Protein AF-A0A1J5IVF8-F1 (afdb_monomer_lite)

Radius of gyration: 17.67 Å; chains: 1; bounding box: 45×41×45 Å

Organism: NCBI:txid1817892

Foldseek 3Di:
DDLVVLVVLCQLLLCVQQVDGLPDDADLVDLLVNLLSSVVSNVVLLVVLCVVLVQPLDDDPPDDPVRVVVSNLVSLLVLQVVALVPDALSQGSNVCSVRVHHAQLSSQLSSQSSCVSSVWDKWKWDLDQPAGIWIWTADPVRWIWIHRSNLSDIFTWDFPDDQQNWTWIATDDPPLLPLFRIITIDHSSLSVLSNLSSLLVNLVVVPPVVVCVVSVSDNPNPSNVSSCVRNVVVVVSVVVDPVSVVRVVRSVVSPVVDPSHRD

Sequence (263 aa):
MDDRDVLFHLIAIWPHICGQELGVPVDMHDPQMLAAGFWKTLIPQIDAYIERYSVPIERSEGISDECYFQSLVSALYELDQRNIQGLKWSAWPAVALDTGVTNCSLGAQVAGQVLRRAGYEVEYGMPGPLTHAVIFVRDADGTVFYLDPANGVTAKATAGGHIGTVTCYQIETEDERIPFRLVPACSLEQSVATTVWNMASLRASGEDAALVERLQIDGQAPYGDWARKYILPAWAELEADPRMQREY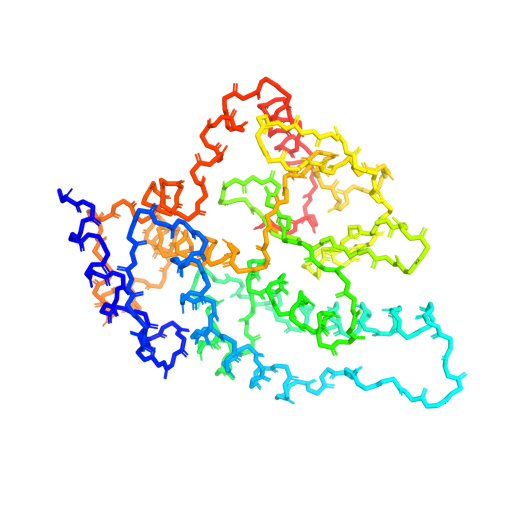EESGRRIGASPTIVV

pLDDT: mean 86.97, std 8.05, range [50.59, 96.56]

Structure (mmCIF, N/CA/C/O backbone):
data_AF-A0A1J5IVF8-F1
#
_entry.id   AF-A0A1J5IVF8-F1
#
loop_
_atom_site.group_PDB
_atom_site.id
_atom_site.type_symbol
_atom_site.label_atom_id
_atom_site.label_alt_id
_atom_site.label_comp_id
_atom_site.label_asym_id
_atom_site.label_entity_id
_atom_site.label_seq_id
_atom_site.pdbx_PDB_ins_code
_atom_site.Cartn_x
_atom_site.Cartn_y
_atom_site.Cartn_z
_atom_site.occupancy
_atom_site.B_iso_or_equiv
_atom_site.auth_seq_id
_atom_site.auth_comp_id
_atom_site.auth_asym_id
_atom_site.auth_atom_id
_atom_site.pdbx_PDB_model_num
ATOM 1 N N . MET A 1 1 ? 14.982 4.618 -22.761 1.00 78.56 1 MET A N 1
ATOM 2 C CA . MET A 1 1 ? 13.702 3.895 -22.798 1.00 78.56 1 MET A CA 1
ATOM 3 C C . MET A 1 1 ? 12.608 4.935 -22.702 1.00 78.56 1 MET A C 1
ATOM 5 O O . MET A 1 1 ? 12.778 5.855 -21.903 1.00 78.56 1 MET A O 1
ATOM 9 N N . ASP A 1 2 ? 11.592 4.876 -23.559 1.00 89.75 2 ASP A N 1
ATOM 10 C CA . ASP A 1 2 ? 10.459 5.798 -23.445 1.00 89.75 2 ASP A CA 1
ATOM 11 C C . ASP A 1 2 ? 9.442 5.303 -22.394 1.00 89.75 2 ASP A C 1
ATOM 13 O O . ASP A 1 2 ? 9.508 4.165 -21.930 1.00 89.75 2 ASP A O 1
ATOM 17 N N . ASP A 1 3 ? 8.519 6.163 -21.960 1.00 90.69 3 ASP A N 1
ATOM 18 C CA . ASP A 1 3 ? 7.556 5.802 -20.910 1.00 90.69 3 ASP A CA 1
ATOM 19 C C . ASP A 1 3 ? 6.567 4.698 -21.338 1.00 90.69 3 ASP A C 1
ATOM 21 O O . ASP A 1 3 ? 6.000 4.007 -20.485 1.00 90.69 3 ASP A O 1
ATOM 25 N N . ARG A 1 4 ? 6.341 4.527 -22.648 1.00 88.75 4 ARG A N 1
ATOM 26 C CA . ARG A 1 4 ? 5.474 3.475 -23.194 1.00 88.75 4 ARG A CA 1
ATOM 27 C C . ARG A 1 4 ? 6.189 2.136 -23.182 1.00 88.75 4 ARG A C 1
ATOM 29 O O . ARG A 1 4 ? 5.554 1.147 -22.840 1.00 88.75 4 ARG A O 1
ATOM 36 N N . ASP A 1 5 ? 7.483 2.106 -23.483 1.00 90.06 5 ASP A N 1
ATOM 37 C CA . ASP A 1 5 ? 8.321 0.914 -23.348 1.00 90.06 5 ASP A CA 1
ATOM 38 C C . ASP A 1 5 ? 8.240 0.376 -21.912 1.00 90.06 5 ASP A C 1
ATOM 40 O O . ASP A 1 5 ? 7.965 -0.806 -21.712 1.00 90.06 5 ASP A O 1
ATOM 44 N N . VAL A 1 6 ? 8.376 1.248 -20.901 1.00 91.31 6 VAL A N 1
ATOM 45 C CA . VAL A 1 6 ? 8.238 0.853 -19.485 1.00 91.31 6 VAL A CA 1
ATOM 46 C C . VAL A 1 6 ? 6.865 0.242 -19.213 1.00 91.31 6 VAL A C 1
ATOM 48 O O . VAL A 1 6 ? 6.782 -0.809 -18.576 1.00 91.31 6 VAL A O 1
ATOM 51 N N . LEU A 1 7 ? 5.791 0.855 -19.723 1.00 90.56 7 LEU A N 1
ATOM 52 C CA . LEU A 1 7 ? 4.443 0.304 -19.592 1.00 90.56 7 LEU A CA 1
ATOM 53 C C . LEU A 1 7 ? 4.306 -1.054 -20.301 1.00 90.56 7 LEU A C 1
ATOM 55 O O . LEU A 1 7 ? 3.692 -1.959 -19.743 1.00 90.56 7 LEU A O 1
ATOM 59 N N . PHE A 1 8 ? 4.885 -1.238 -21.488 1.00 90.00 8 PHE A N 1
ATOM 60 C CA . PHE A 1 8 ? 4.868 -2.529 -22.182 1.00 90.00 8 PHE A CA 1
ATOM 61 C C . PHE A 1 8 ? 5.575 -3.618 -21.373 1.00 90.00 8 PHE A C 1
ATOM 63 O O . PHE A 1 8 ? 5.032 -4.715 -21.230 1.00 90.00 8 PHE A O 1
ATOM 70 N N . HIS A 1 9 ? 6.735 -3.309 -20.787 1.00 90.69 9 HIS A N 1
ATOM 71 C CA . HIS A 1 9 ? 7.421 -4.228 -19.880 1.00 90.69 9 HIS A CA 1
ATOM 72 C C . HIS A 1 9 ? 6.572 -4.539 -18.642 1.00 90.69 9 HIS A C 1
ATOM 74 O O . HIS A 1 9 ? 6.441 -5.704 -18.272 1.00 90.69 9 HIS A O 1
ATOM 80 N N . LEU A 1 10 ? 5.951 -3.526 -18.029 1.00 90.25 10 LEU A N 1
ATOM 81 C CA . LEU A 1 10 ? 5.047 -3.723 -16.893 1.00 90.25 10 LEU A CA 1
ATOM 82 C C . LEU A 1 10 ? 3.887 -4.650 -17.252 1.00 90.25 10 LEU A C 1
ATOM 84 O O . LEU A 1 10 ? 3.647 -5.611 -16.530 1.00 90.25 10 LEU A O 1
ATOM 88 N N . ILE A 1 11 ? 3.208 -4.405 -18.375 1.00 90.56 11 ILE A N 1
ATOM 89 C CA . ILE A 1 11 ? 2.082 -5.222 -18.846 1.00 90.56 11 ILE A CA 1
ATOM 90 C C . ILE A 1 11 ? 2.513 -6.672 -19.087 1.00 90.56 11 ILE A C 1
ATOM 92 O O . ILE A 1 11 ? 1.765 -7.582 -18.741 1.00 90.56 11 ILE A O 1
ATOM 96 N N . ALA A 1 12 ? 3.708 -6.902 -19.636 1.00 90.06 12 ALA A N 1
ATOM 97 C CA . ALA A 1 12 ? 4.219 -8.250 -19.877 1.00 90.06 12 ALA A CA 1
ATOM 98 C C . ALA A 1 12 ? 4.492 -9.027 -18.575 1.00 90.06 12 ALA A C 1
ATOM 100 O O . ALA A 1 12 ? 4.263 -10.233 -18.516 1.00 90.06 12 ALA A O 1
ATOM 101 N N . ILE A 1 13 ? 4.956 -8.343 -17.525 1.00 89.38 13 ILE A N 1
ATOM 102 C CA . ILE A 1 13 ? 5.297 -8.959 -16.233 1.00 89.38 13 ILE A CA 1
ATOM 103 C C . ILE A 1 13 ? 4.061 -9.096 -15.334 1.00 89.38 13 ILE A C 1
ATOM 105 O O . ILE A 1 13 ? 3.981 -10.007 -14.509 1.00 89.38 13 ILE A O 1
ATOM 109 N N . TRP A 1 14 ? 3.073 -8.216 -15.500 1.00 90.81 14 TRP A N 1
ATOM 110 C CA . TRP A 1 14 ? 1.910 -8.094 -14.622 1.00 90.81 14 TRP A CA 1
ATOM 111 C C . TRP A 1 14 ? 1.146 -9.403 -14.342 1.00 90.81 14 TRP A C 1
ATOM 113 O O . TRP A 1 14 ? 0.813 -9.643 -13.175 1.00 90.81 14 TRP A O 1
ATOM 123 N N . PRO A 1 15 ? 0.923 -10.308 -15.318 1.00 89.88 15 PRO A N 1
ATOM 124 C CA . PRO A 1 15 ? 0.276 -11.594 -15.058 1.00 89.88 15 PRO A CA 1
ATOM 125 C C . PRO A 1 15 ? 1.029 -12.473 -14.062 1.00 89.88 15 PRO A C 1
ATOM 127 O O . PRO A 1 15 ? 0.414 -13.266 -13.359 1.00 89.88 15 PRO A O 1
ATOM 130 N N . HIS A 1 16 ? 2.348 -12.325 -13.947 1.00 86.75 16 HIS A N 1
ATOM 131 C CA . HIS A 1 16 ? 3.142 -13.057 -12.961 1.00 86.75 16 HIS A CA 1
ATOM 132 C C . HIS A 1 16 ? 3.037 -12.466 -11.549 1.00 86.75 16 HIS A C 1
ATOM 134 O O . HIS A 1 16 ? 3.295 -13.164 -10.572 1.00 86.75 16 HIS A O 1
ATOM 140 N N . ILE A 1 17 ? 2.647 -11.195 -11.438 1.00 86.81 17 ILE A N 1
ATOM 141 C CA . ILE A 1 17 ? 2.457 -10.475 -10.170 1.00 86.81 17 ILE A CA 1
ATOM 142 C C . ILE A 1 17 ? 1.058 -10.752 -9.609 1.00 86.81 17 ILE A C 1
ATOM 144 O O . ILE A 1 17 ? 0.900 -11.026 -8.418 1.00 86.81 17 ILE A O 1
ATOM 148 N N . CYS A 1 18 ? 0.042 -10.683 -10.474 1.00 86.25 18 CYS A N 1
ATOM 149 C CA . CYS A 1 18 ? -1.370 -10.725 -10.089 1.00 86.25 18 CYS A CA 1
ATOM 150 C C . CYS A 1 18 ? -2.145 -11.939 -10.635 1.00 86.25 18 CYS A C 1
ATOM 152 O O . CYS A 1 18 ? -3.359 -12.024 -10.472 1.00 86.25 18 CYS A O 1
ATOM 154 N N . GLY A 1 19 ? -1.481 -12.881 -11.303 1.00 85.06 19 GLY A N 1
ATOM 155 C CA . GLY A 1 19 ? -2.100 -14.102 -11.827 1.00 85.06 19 GLY A CA 1
ATOM 156 C C . GLY A 1 19 ? -3.036 -13.908 -13.027 1.00 85.06 19 GLY A C 1
ATOM 157 O O . GLY A 1 19 ? -3.687 -14.872 -13.425 1.00 85.06 19 GLY A O 1
ATOM 158 N N . GLN A 1 20 ? -3.143 -12.702 -13.599 1.00 87.06 20 GLN A N 1
ATOM 159 C CA . GLN A 1 20 ? -4.008 -12.424 -14.752 1.00 87.06 20 GLN A CA 1
ATOM 160 C C . GLN A 1 20 ? -3.534 -11.236 -15.601 1.00 87.06 20 GLN A C 1
ATOM 162 O O . GLN A 1 20 ? -2.787 -10.374 -15.149 1.00 87.06 20 GLN A O 1
ATOM 167 N N . GLU A 1 21 ? -3.982 -11.182 -16.853 1.00 87.75 21 GLU A N 1
ATOM 168 C CA . GLU A 1 21 ? -3.661 -10.079 -17.762 1.00 87.75 21 GLU A CA 1
ATOM 169 C C . GLU A 1 21 ? -4.389 -8.781 -17.400 1.00 87.75 21 GLU A C 1
ATOM 171 O O . GLU A 1 21 ? -5.491 -8.782 -16.841 1.00 87.75 21 GLU A O 1
ATOM 176 N N . LEU A 1 22 ? -3.782 -7.651 -17.775 1.00 84.44 22 LEU A N 1
ATOM 177 C CA . LEU A 1 22 ? -4.393 -6.333 -17.653 1.00 84.44 22 LEU A CA 1
ATOM 178 C C . LEU A 1 22 ? -5.520 -6.182 -18.688 1.00 84.44 22 LEU A C 1
ATOM 180 O O . LEU A 1 22 ? -5.319 -5.705 -19.799 1.00 84.44 22 LEU A O 1
ATOM 184 N N . GLY A 1 23 ? -6.720 -6.639 -18.328 1.00 67.19 23 GLY A N 1
ATOM 185 C CA . GLY A 1 23 ? -7.881 -6.725 -19.223 1.00 67.19 23 GLY A CA 1
ATOM 186 C C . GLY A 1 23 ? -8.633 -5.412 -19.474 1.00 67.19 23 GLY A C 1
ATOM 187 O O . GLY A 1 23 ? -9.792 -5.453 -19.887 1.00 67.19 23 GLY A O 1
ATOM 188 N N . VAL A 1 24 ? -8.036 -4.253 -19.181 1.00 65.38 24 VAL A N 1
ATOM 189 C CA . VAL A 1 24 ? -8.653 -2.935 -19.401 1.00 65.38 24 VAL A CA 1
ATOM 190 C C . VAL A 1 24 ? -7.727 -2.016 -20.199 1.00 65.38 24 VAL A C 1
ATOM 192 O O . VAL A 1 24 ? -6.508 -2.117 -20.056 1.00 65.38 24 VAL A O 1
ATOM 195 N N . PRO A 1 25 ? -8.277 -1.108 -21.029 1.00 66.81 25 PRO A N 1
ATOM 196 C CA . PRO A 1 25 ? -7.480 -0.088 -21.694 1.00 66.81 25 PRO A CA 1
ATOM 197 C C . PRO A 1 25 ? -6.719 0.743 -20.664 1.00 66.81 25 PRO A C 1
ATOM 199 O O . PRO A 1 25 ? -7.297 1.225 -19.692 1.00 66.81 25 PRO A O 1
ATOM 202 N N . VAL A 1 26 ? -5.424 0.905 -20.899 1.00 73.50 26 VAL A N 1
ATOM 203 C CA . VAL A 1 26 ? -4.540 1.689 -20.047 1.00 73.50 26 VAL A CA 1
ATOM 204 C C . VAL A 1 26 ? -4.370 3.067 -20.669 1.00 73.50 26 VAL A C 1
ATOM 206 O O . VAL A 1 26 ? -3.825 3.172 -21.767 1.00 73.50 26 VAL A O 1
ATOM 209 N N . ASP A 1 27 ? -4.820 4.116 -19.982 1.00 81.12 27 ASP A N 1
ATOM 210 C CA . ASP A 1 27 ? -4.533 5.496 -20.378 1.00 81.12 27 ASP A CA 1
ATOM 211 C C . ASP A 1 27 ? -3.499 6.097 -19.431 1.00 81.12 27 ASP A C 1
ATOM 213 O O . ASP A 1 27 ? -3.758 6.323 -18.253 1.00 81.12 27 ASP A O 1
ATOM 217 N N . MET A 1 28 ? -2.310 6.368 -19.960 1.00 84.75 28 MET A N 1
ATOM 218 C CA . MET A 1 28 ? -1.231 7.005 -19.206 1.00 84.75 28 MET A CA 1
ATOM 219 C C . MET A 1 28 ? -1.498 8.492 -18.925 1.00 84.75 28 MET A C 1
ATOM 221 O O . MET A 1 28 ? -0.711 9.129 -18.231 1.00 84.75 28 MET A O 1
ATOM 225 N N . HIS A 1 29 ? -2.561 9.074 -19.478 1.00 88.19 29 HIS A N 1
ATOM 226 C CA . HIS A 1 29 ? -2.950 10.460 -19.230 1.00 88.19 29 HIS A CA 1
ATOM 227 C C . HIS A 1 29 ? -4.000 10.603 -18.118 1.00 88.19 29 HIS A C 1
ATOM 229 O O . HIS A 1 29 ? -4.239 11.726 -17.675 1.00 88.19 29 HIS A O 1
ATOM 235 N N . ASP A 1 30 ? -4.573 9.493 -17.640 1.00 90.88 30 ASP A N 1
ATOM 236 C CA . ASP A 1 30 ? -5.532 9.448 -16.532 1.00 90.88 30 ASP A CA 1
ATOM 237 C C . ASP A 1 30 ? -4.983 8.559 -15.395 1.00 90.88 30 ASP A C 1
ATOM 239 O O . ASP A 1 30 ? -5.152 7.334 -15.415 1.00 90.88 30 ASP A O 1
ATOM 243 N N . PRO A 1 31 ? -4.309 9.156 -14.393 1.00 90.12 31 PRO A N 1
ATOM 244 C CA . PRO A 1 31 ? -3.731 8.433 -13.261 1.00 90.12 31 PRO A CA 1
ATOM 245 C C . PRO A 1 31 ? -4.740 7.582 -12.491 1.00 90.12 31 PRO A C 1
ATOM 247 O O . PRO A 1 31 ? -4.400 6.496 -12.017 1.00 90.12 31 PRO A O 1
ATOM 250 N N . GLN A 1 32 ? -5.981 8.057 -12.356 1.00 90.81 32 GLN A N 1
ATOM 251 C CA . GLN A 1 32 ? -7.032 7.351 -11.633 1.00 90.81 32 GLN A CA 1
ATOM 252 C C . GLN A 1 32 ? -7.481 6.113 -12.405 1.00 90.81 32 GLN A C 1
ATOM 254 O O . GLN A 1 32 ? -7.562 5.029 -11.823 1.00 90.81 32 GLN A O 1
ATOM 259 N N . MET A 1 33 ? -7.733 6.242 -13.710 1.00 90.88 33 MET A N 1
ATOM 260 C CA . MET A 1 33 ? -8.110 5.100 -14.546 1.00 90.88 33 MET A CA 1
ATOM 261 C C . MET A 1 33 ? -6.968 4.084 -14.655 1.00 90.88 33 MET A C 1
ATOM 263 O O . MET A 1 33 ? -7.210 2.877 -14.575 1.00 90.88 33 MET A O 1
ATOM 267 N N . LEU A 1 34 ? -5.726 4.562 -14.769 1.00 91.88 34 LEU A N 1
ATOM 268 C CA . LEU A 1 34 ? -4.522 3.738 -14.754 1.00 91.88 34 LEU A CA 1
ATOM 269 C C . LEU A 1 34 ? -4.423 2.906 -13.467 1.00 91.88 34 LEU A C 1
ATOM 271 O O . LEU A 1 34 ? -4.327 1.678 -13.525 1.00 91.88 34 LEU A O 1
ATOM 275 N N . ALA A 1 35 ? -4.486 3.571 -12.311 1.00 93.69 35 ALA A N 1
ATOM 276 C CA . ALA A 1 35 ? -4.422 2.936 -10.998 1.00 93.69 35 ALA A CA 1
ATOM 277 C C . ALA A 1 35 ? -5.560 1.924 -10.800 1.00 93.69 35 ALA A C 1
ATOM 279 O O . ALA A 1 35 ? -5.317 0.778 -10.422 1.00 93.69 35 ALA A O 1
ATOM 280 N N . ALA A 1 36 ? -6.794 2.317 -11.131 1.00 92.69 36 ALA A N 1
ATOM 281 C CA . ALA A 1 36 ? -7.968 1.459 -11.027 1.00 92.69 36 ALA A CA 1
ATOM 282 C C . ALA A 1 36 ? -7.855 0.208 -11.911 1.00 92.69 36 ALA A C 1
ATOM 284 O O . ALA A 1 36 ? -8.276 -0.875 -11.498 1.00 92.69 36 ALA A O 1
ATOM 285 N N . GLY A 1 37 ? -7.267 0.329 -13.104 1.00 91.88 37 GLY A N 1
ATOM 286 C CA . GLY A 1 37 ? -7.055 -0.800 -14.003 1.00 91.88 37 GLY A CA 1
ATOM 287 C C . GLY A 1 37 ? -6.109 -1.848 -13.425 1.00 91.88 37 GLY A C 1
ATOM 288 O O . GLY A 1 37 ? -6.462 -3.028 -13.363 1.00 91.88 37 GLY A O 1
ATOM 289 N N . PHE A 1 38 ? -4.949 -1.414 -12.928 1.00 93.19 38 PHE A N 1
ATOM 290 C CA . PHE A 1 38 ? -4.004 -2.296 -12.242 1.00 93.19 38 PHE A CA 1
ATOM 291 C C . PHE A 1 38 ? -4.605 -2.887 -10.961 1.00 93.19 38 PHE A C 1
ATOM 293 O O . PHE A 1 38 ? -4.538 -4.099 -10.741 1.00 93.19 38 PHE A O 1
ATOM 300 N N . TRP A 1 39 ? -5.265 -2.067 -10.143 1.00 94.06 39 TRP A N 1
ATOM 301 C CA . TRP A 1 39 ? -5.875 -2.509 -8.891 1.00 94.06 39 TRP A CA 1
ATOM 302 C C . TRP A 1 39 ? -6.944 -3.578 -9.110 1.00 94.06 39 TRP A C 1
ATOM 304 O O . TRP A 1 39 ? -6.912 -4.625 -8.463 1.00 94.06 39 TRP A O 1
ATOM 314 N N . LYS A 1 40 ? -7.829 -3.381 -10.095 1.00 93.00 40 LYS A N 1
ATOM 315 C CA . LYS A 1 40 ? -8.860 -4.357 -10.476 1.00 93.00 40 LYS A CA 1
ATOM 316 C C . LYS A 1 40 ? -8.273 -5.740 -10.755 1.00 93.00 40 LYS A C 1
ATOM 318 O O . LYS A 1 40 ? -8.915 -6.744 -10.458 1.00 93.00 40 LYS A O 1
ATOM 323 N N . THR A 1 41 ? -7.064 -5.796 -11.310 1.00 92.12 41 THR A N 1
ATOM 324 C CA . THR A 1 41 ? -6.387 -7.069 -11.577 1.00 92.12 41 THR A CA 1
ATOM 325 C C . THR A 1 41 ? -5.637 -7.659 -10.383 1.00 92.12 41 THR A C 1
ATOM 327 O O . THR A 1 41 ? -5.414 -8.864 -10.352 1.00 92.12 41 THR A O 1
ATOM 330 N N . LEU A 1 42 ? -5.298 -6.869 -9.365 1.00 91.69 42 LEU A N 1
ATOM 331 C CA . LEU A 1 42 ? -4.719 -7.387 -8.120 1.00 91.69 42 LEU A CA 1
ATOM 332 C C . LEU A 1 42 ? -5.780 -7.975 -7.186 1.00 91.69 42 LEU A C 1
ATOM 334 O O . LEU A 1 42 ? -5.508 -8.978 -6.525 1.00 91.69 42 LEU A O 1
ATOM 338 N N . ILE A 1 43 ? -6.983 -7.383 -7.167 1.00 93.50 43 ILE A N 1
ATOM 339 C CA . ILE A 1 43 ?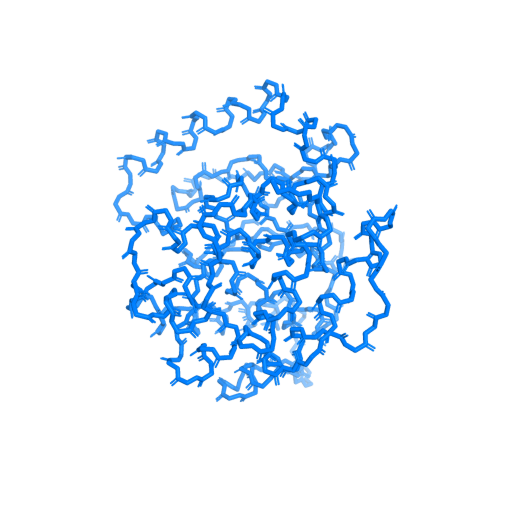 -8.066 -7.740 -6.235 1.00 93.50 43 ILE A CA 1
ATOM 340 C C . ILE A 1 43 ? -8.308 -9.255 -6.145 1.00 93.50 43 ILE A C 1
ATOM 342 O O . ILE A 1 43 ? -8.297 -9.751 -5.025 1.00 93.50 43 ILE A O 1
ATOM 346 N N . PRO A 1 44 ? -8.460 -10.030 -7.241 1.00 93.44 44 PRO A N 1
ATOM 347 C CA . PRO A 1 44 ? -8.792 -11.450 -7.115 1.00 93.44 44 PRO A CA 1
ATOM 348 C C . PRO A 1 44 ? -7.756 -12.282 -6.353 1.00 93.44 44 PRO A C 1
ATOM 350 O O . PRO A 1 44 ? -8.134 -13.188 -5.619 1.00 93.44 44 PRO A O 1
ATOM 353 N N . GLN A 1 45 ? -6.461 -11.974 -6.478 1.00 92.25 45 GLN A N 1
ATOM 354 C CA . GLN A 1 45 ? -5.424 -12.691 -5.725 1.00 92.25 45 GLN A CA 1
ATOM 355 C C . GLN A 1 45 ? -5.337 -12.213 -4.277 1.00 92.25 45 GLN A C 1
ATOM 357 O O . GLN A 1 45 ? -5.091 -13.018 -3.383 1.00 92.25 45 GLN A O 1
ATOM 362 N N . ILE A 1 46 ? -5.567 -10.918 -4.032 1.00 93.88 46 ILE A N 1
ATOM 363 C CA . ILE A 1 46 ? -5.689 -10.384 -2.669 1.00 93.88 46 ILE A CA 1
ATOM 364 C C . ILE A 1 46 ? -6.883 -11.044 -1.963 1.00 93.88 46 ILE A C 1
ATOM 366 O O . ILE A 1 46 ? -6.745 -11.510 -0.837 1.00 93.88 46 ILE A O 1
ATOM 370 N N . ASP A 1 47 ? -8.031 -11.155 -2.632 1.00 94.31 47 ASP A N 1
ATOM 371 C CA . ASP A 1 47 ? -9.224 -11.812 -2.096 1.00 94.31 47 ASP A CA 1
ATOM 372 C C . ASP A 1 47 ? -8.995 -13.313 -1.877 1.00 94.31 47 ASP A C 1
ATOM 374 O O . ASP A 1 47 ? -9.321 -13.820 -0.805 1.00 94.31 47 ASP A O 1
ATOM 378 N N . ALA A 1 48 ? -8.351 -14.011 -2.818 1.00 92.94 48 ALA A N 1
ATOM 379 C CA . ALA A 1 48 ? -7.974 -15.413 -2.633 1.00 92.94 48 ALA A CA 1
ATOM 380 C C . ALA A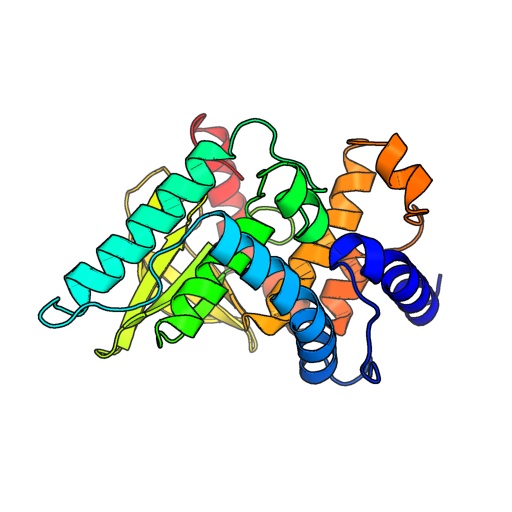 1 48 ? -7.029 -15.603 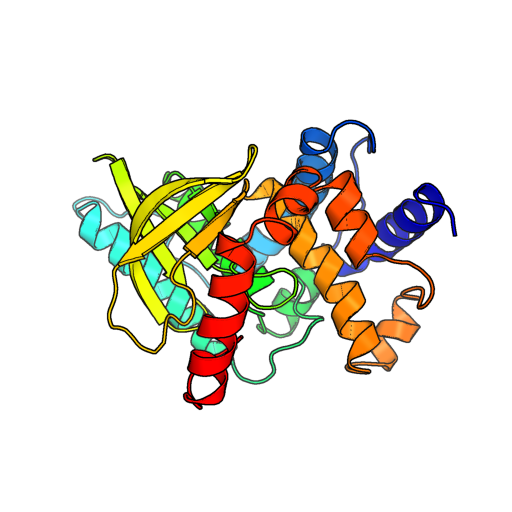-1.433 1.00 92.94 48 ALA A C 1
ATOM 382 O O . ALA A 1 48 ? -7.125 -16.597 -0.712 1.00 92.94 48 ALA A O 1
ATOM 383 N N . TYR A 1 49 ? -6.125 -14.649 -1.192 1.00 91.19 49 TYR A N 1
ATOM 384 C CA . TYR A 1 49 ? -5.220 -14.675 -0.046 1.00 91.19 49 TYR A CA 1
ATOM 385 C C . TYR A 1 49 ? -5.995 -14.482 1.263 1.00 91.19 49 TYR A C 1
ATOM 387 O O . TYR A 1 49 ? -5.865 -15.279 2.191 1.00 91.19 49 TYR A O 1
ATOM 395 N N . ILE A 1 50 ? -6.878 -13.487 1.311 1.00 92.00 50 ILE A N 1
ATOM 396 C CA . ILE A 1 50 ? -7.787 -13.241 2.438 1.00 92.00 50 ILE A CA 1
ATOM 397 C C . ILE A 1 50 ? -8.622 -14.492 2.768 1.00 92.00 50 ILE A C 1
ATOM 399 O O . ILE A 1 50 ? -8.733 -14.868 3.937 1.00 92.00 50 ILE A O 1
ATOM 403 N N . GLU A 1 51 ? -9.178 -15.157 1.753 1.00 92.12 51 GLU A N 1
ATOM 404 C CA . GLU A 1 51 ? -9.974 -16.382 1.902 1.00 92.12 51 GLU A CA 1
ATOM 405 C C . GLU A 1 51 ? -9.134 -17.556 2.413 1.00 92.12 51 GLU A C 1
ATOM 407 O O . GLU A 1 51 ? -9.524 -18.230 3.371 1.00 92.12 51 GLU A O 1
ATOM 412 N N . ARG A 1 52 ? -7.946 -17.766 1.831 1.00 90.00 52 ARG A N 1
ATOM 413 C CA . ARG A 1 52 ? -7.002 -18.819 2.237 1.00 90.00 52 ARG A CA 1
ATOM 414 C C . ARG A 1 52 ? -6.658 -18.741 3.722 1.00 90.00 52 ARG A C 1
ATOM 416 O O . ARG A 1 52 ? -6.540 -19.780 4.369 1.00 90.00 52 ARG A O 1
ATOM 423 N N . TYR A 1 53 ? -6.508 -17.530 4.252 1.00 88.00 53 TYR A N 1
ATOM 424 C CA . TYR A 1 53 ? -6.175 -17.295 5.657 1.00 88.00 53 TYR A CA 1
ATOM 42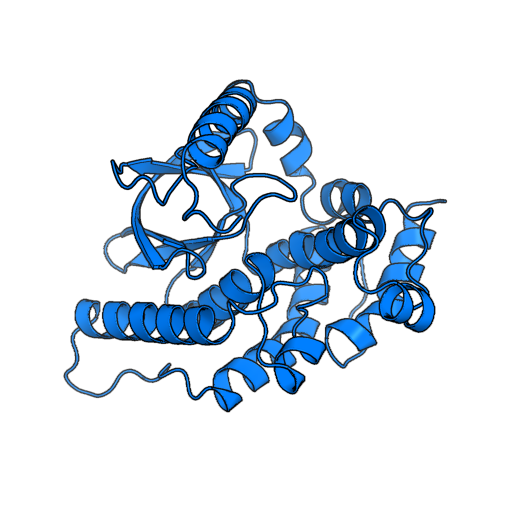5 C C . TYR A 1 53 ? -7.392 -17.012 6.548 1.00 88.00 53 TYR A C 1
ATOM 427 O O . TYR A 1 53 ? -7.223 -16.783 7.743 1.00 88.00 53 TYR A O 1
ATOM 435 N N . SER A 1 54 ? -8.610 -17.108 5.999 1.00 87.38 54 SER A N 1
ATOM 436 C CA . SER A 1 54 ? -9.878 -17.033 6.738 1.00 87.38 54 SER A CA 1
ATOM 437 C C . SER A 1 54 ? -10.018 -15.775 7.606 1.00 87.38 54 SER A C 1
ATOM 439 O O . SER A 1 54 ? -10.450 -15.852 8.757 1.00 87.38 54 SER A O 1
ATOM 441 N N . VAL A 1 55 ? -9.654 -14.606 7.067 1.00 86.06 55 VAL A N 1
ATOM 442 C CA . VAL A 1 55 ? -9.826 -13.333 7.787 1.00 86.06 55 VAL A CA 1
ATOM 443 C C . VAL A 1 55 ? -11.331 -13.069 8.000 1.00 86.06 55 VAL A C 1
ATOM 445 O O . VAL A 1 55 ? -12.090 -13.113 7.028 1.00 86.06 55 VAL A O 1
ATOM 448 N N . PRO A 1 56 ? -11.798 -12.802 9.238 1.00 85.25 56 PRO A N 1
ATOM 449 C CA . PRO A 1 56 ? -13.224 -12.762 9.572 1.00 85.25 56 PRO A CA 1
ATOM 450 C C . PRO A 1 56 ? -13.886 -11.440 9.150 1.00 85.25 56 PRO A C 1
ATOM 452 O O . PRO A 1 56 ? -14.174 -10.579 9.976 1.00 85.25 56 PRO A O 1
ATOM 455 N N . ILE A 1 57 ? -14.133 -11.280 7.848 1.00 88.31 57 ILE A N 1
ATOM 456 C CA . ILE A 1 57 ? -14.738 -10.066 7.272 1.00 88.31 57 ILE A CA 1
ATOM 457 C C . ILE A 1 57 ? -16.239 -9.965 7.572 1.00 88.31 57 ILE A C 1
ATOM 459 O O . ILE A 1 57 ? -16.809 -8.892 7.462 1.00 88.31 57 ILE A O 1
ATOM 463 N N . GLU A 1 58 ? -16.923 -11.032 7.968 1.00 88.69 58 GLU A N 1
ATOM 464 C CA . GLU A 1 58 ? -18.344 -10.930 8.312 1.00 88.69 58 GLU A CA 1
ATOM 465 C C . GLU A 1 58 ? -18.526 -10.532 9.778 1.00 88.69 58 GLU A C 1
ATOM 467 O O . GLU A 1 58 ? -17.974 -11.154 10.687 1.00 88.69 58 GLU A O 1
ATOM 472 N N . ARG A 1 59 ? -19.330 -9.492 10.016 1.00 88.12 59 ARG A N 1
ATOM 473 C CA . ARG A 1 59 ? -19.713 -9.088 11.369 1.00 88.12 59 ARG A CA 1
ATOM 474 C C . ARG A 1 59 ? -20.833 -9.988 11.879 1.00 88.12 59 ARG A C 1
ATOM 476 O O . ARG A 1 59 ? -21.942 -9.951 11.348 1.00 88.12 59 ARG A O 1
ATOM 483 N N . SER A 1 60 ? -20.575 -10.744 12.944 1.00 87.50 60 SER A N 1
ATOM 484 C CA . SER A 1 60 ? -21.627 -11.526 13.601 1.00 87.50 60 SER A CA 1
ATOM 485 C C . SER A 1 60 ? -22.669 -10.625 14.270 1.00 87.50 60 SER A C 1
ATOM 487 O O . SER A 1 60 ? -22.377 -9.512 14.721 1.00 87.50 60 SER A O 1
ATOM 489 N N . GLU A 1 61 ? -23.895 -11.133 14.384 1.00 89.00 61 GLU A N 1
ATOM 490 C CA . GLU A 1 61 ? -24.974 -10.437 15.083 1.00 89.00 61 GLU A CA 1
ATOM 491 C C . GLU A 1 61 ? -24.606 -10.136 16.547 1.00 89.00 61 GLU A C 1
ATOM 493 O O . GLU A 1 61 ? -24.026 -10.962 17.252 1.00 89.00 61 GLU A O 1
ATOM 498 N N . GLY A 1 62 ? -24.962 -8.937 17.017 1.00 86.88 62 GLY A N 1
ATOM 499 C CA . GLY A 1 62 ? -24.787 -8.527 18.414 1.00 86.88 62 GLY A CA 1
ATOM 500 C C . GLY A 1 62 ? -23.392 -8.021 18.799 1.00 86.88 62 GLY A C 1
ATOM 501 O O . GLY A 1 62 ? -23.226 -7.551 19.923 1.00 86.88 62 GLY A O 1
ATOM 502 N N . ILE A 1 63 ? -22.406 -8.053 17.895 1.00 91.25 63 ILE A N 1
ATOM 503 C CA . ILE A 1 63 ? -21.082 -7.456 18.138 1.00 91.25 63 ILE A CA 1
ATOM 504 C C . ILE A 1 63 ? -21.158 -5.938 17.904 1.00 91.25 63 ILE A C 1
ATOM 506 O O . ILE A 1 63 ? -21.746 -5.498 16.911 1.00 91.25 63 ILE A O 1
ATOM 510 N N . SER A 1 64 ? -20.577 -5.122 18.793 1.00 90.19 64 SER A N 1
ATOM 511 C CA . SER A 1 64 ? -20.426 -3.672 18.575 1.00 90.19 64 SER A CA 1
ATOM 512 C C . SER A 1 64 ? -19.453 -3.376 17.427 1.00 90.19 64 SER A C 1
ATOM 514 O O . SER A 1 64 ? -18.692 -4.249 17.016 1.00 90.19 64 SER A O 1
ATOM 516 N N . ASP A 1 65 ? -19.489 -2.151 16.893 1.00 87.94 65 ASP A N 1
ATOM 517 C CA . ASP A 1 65 ? -18.598 -1.777 15.788 1.00 87.94 65 ASP A CA 1
ATOM 518 C C . ASP A 1 65 ? -17.135 -1.778 16.232 1.00 87.94 65 ASP A C 1
ATOM 520 O O . ASP A 1 65 ? -16.298 -2.431 15.625 1.00 87.94 65 ASP A O 1
ATOM 524 N N . GLU A 1 66 ? -16.875 -1.183 17.397 1.00 87.50 66 GLU A N 1
ATOM 525 C CA . GLU A 1 66 ? -15.558 -1.159 18.030 1.00 87.50 66 GLU A CA 1
ATOM 526 C C . GLU A 1 66 ? -14.979 -2.568 18.235 1.00 87.50 66 GLU A C 1
ATOM 528 O O . GLU A 1 66 ? -13.833 -2.827 17.868 1.00 87.50 66 GLU A O 1
ATOM 533 N N . CYS A 1 67 ? -15.763 -3.508 18.781 1.00 89.06 67 CYS A N 1
ATOM 534 C CA . CYS A 1 67 ? -15.288 -4.877 18.987 1.00 89.06 67 CYS A CA 1
ATOM 535 C C . CYS A 1 67 ? -15.023 -5.595 17.659 1.00 89.06 67 CYS A C 1
ATOM 537 O O . CYS A 1 67 ? -14.080 -6.384 17.561 1.00 89.06 67 CYS A O 1
ATOM 539 N N . TYR A 1 68 ? -15.840 -5.334 16.639 1.00 91.50 68 TYR A N 1
ATOM 540 C CA . TYR A 1 68 ? -15.650 -5.905 15.312 1.00 91.50 68 TYR A CA 1
ATOM 541 C C . TYR A 1 68 ? -14.390 -5.342 14.633 1.00 91.50 68 TYR A C 1
ATOM 543 O O . TYR A 1 68 ? -13.540 -6.123 14.205 1.00 91.50 68 TYR A O 1
ATOM 551 N N . PHE A 1 69 ? -14.192 -4.022 14.656 1.00 90.19 69 PHE A N 1
ATOM 552 C CA . PHE A 1 69 ? -12.982 -3.360 14.167 1.00 90.19 69 PHE A CA 1
ATOM 553 C C . PHE A 1 69 ? -11.715 -3.895 14.852 1.00 90.19 69 PHE A C 1
ATOM 555 O O . PHE A 1 69 ? -10.771 -4.313 14.181 1.00 90.19 69 PHE A O 1
ATOM 562 N N . GLN A 1 70 ? -11.705 -3.972 16.186 1.00 88.38 70 GLN A N 1
ATOM 563 C CA . GLN A 1 70 ? -10.572 -4.514 16.947 1.00 88.38 70 GLN A CA 1
ATOM 564 C C . GLN A 1 70 ? -10.279 -5.980 16.599 1.00 88.38 70 GLN A C 1
ATOM 566 O O . GLN A 1 70 ? -9.113 -6.380 16.541 1.00 88.38 70 GLN A O 1
ATOM 571 N N . SER A 1 71 ? -11.318 -6.777 16.333 1.00 90.25 71 SER A N 1
ATOM 572 C CA . SER A 1 71 ? -11.167 -8.174 15.913 1.00 90.25 71 SER A CA 1
ATOM 573 C C . SER A 1 71 ? -10.532 -8.279 14.524 1.00 90.25 71 SER A C 1
ATOM 575 O O . SER A 1 71 ? -9.636 -9.099 14.329 1.00 90.25 71 SER A O 1
ATOM 577 N N . LEU A 1 72 ? -10.934 -7.420 13.578 1.00 91.69 72 LEU A N 1
ATOM 578 C CA . LEU A 1 72 ? -10.320 -7.343 12.248 1.00 91.69 72 LEU A CA 1
ATOM 579 C C . LEU A 1 72 ? -8.847 -6.938 12.326 1.00 91.69 72 LEU A C 1
ATOM 581 O O . LEU A 1 72 ? -7.998 -7.614 11.748 1.00 91.69 72 LEU A O 1
ATOM 585 N N . VAL A 1 73 ? -8.534 -5.870 13.065 1.00 90.19 73 VAL A N 1
ATOM 586 C CA . VAL A 1 73 ? -7.153 -5.392 13.251 1.00 90.19 73 VAL A CA 1
ATOM 587 C C . VAL A 1 73 ? -6.285 -6.484 13.873 1.00 90.19 73 VAL A C 1
ATOM 589 O O . VAL A 1 73 ? -5.175 -6.734 13.406 1.00 90.19 73 VAL A O 1
ATOM 592 N N . SER A 1 74 ? -6.809 -7.186 14.881 1.00 89.31 74 SER A N 1
ATOM 593 C CA . SER A 1 74 ? -6.093 -8.289 15.532 1.00 89.31 74 SER A CA 1
ATOM 594 C C . SER A 1 74 ? -5.833 -9.449 14.565 1.00 89.31 74 SER A C 1
ATOM 596 O O . SER A 1 74 ? -4.715 -9.955 14.511 1.00 89.31 74 SER A O 1
ATOM 598 N N . ALA A 1 75 ? -6.827 -9.836 13.757 1.00 90.38 75 ALA A N 1
ATOM 599 C CA . ALA A 1 75 ? -6.672 -10.886 12.747 1.00 90.38 75 ALA A CA 1
ATOM 600 C C . ALA A 1 75 ? -5.645 -10.517 11.661 1.00 90.38 75 ALA A C 1
ATOM 602 O O . ALA A 1 75 ? -4.868 -11.368 11.230 1.00 90.38 75 ALA A O 1
ATOM 603 N N . LEU A 1 76 ? -5.617 -9.251 11.236 1.00 90.31 76 LEU A N 1
ATOM 604 C CA . LEU A 1 76 ? -4.644 -8.735 10.270 1.00 90.31 76 LEU A CA 1
ATOM 605 C C . LEU A 1 76 ? -3.220 -8.738 10.835 1.00 90.31 76 LEU A C 1
ATOM 607 O O . LEU A 1 76 ? -2.289 -9.133 10.137 1.00 90.31 76 LEU A O 1
ATOM 611 N N . TYR A 1 77 ? -3.056 -8.357 12.102 1.00 87.25 77 TYR A N 1
ATOM 612 C CA . TYR A 1 77 ? -1.762 -8.425 12.775 1.00 87.25 77 TYR A CA 1
ATOM 613 C C . TYR A 1 77 ? -1.265 -9.867 12.922 1.00 87.25 77 TYR A C 1
ATOM 615 O O . TYR A 1 77 ? -0.112 -10.164 12.614 1.00 87.25 77 TYR A O 1
ATOM 623 N N . GLU A 1 78 ? -2.131 -10.789 13.351 1.00 86.62 78 GLU A N 1
ATOM 624 C CA . GLU A 1 78 ? -1.773 -12.207 13.434 1.00 86.62 78 GLU A CA 1
ATOM 625 C C . GLU A 1 78 ? -1.378 -12.787 12.077 1.00 86.62 78 GLU A C 1
ATOM 627 O O . GLU A 1 78 ? -0.480 -13.629 12.009 1.00 86.62 78 GLU A O 1
ATOM 632 N N . LEU A 1 79 ? -2.057 -12.362 11.010 1.00 84.56 79 LEU A N 1
ATOM 633 C CA . LEU A 1 79 ? -1.730 -12.766 9.653 1.00 84.56 79 LEU A CA 1
ATOM 634 C C . LEU A 1 79 ? -0.325 -12.295 9.275 1.00 84.56 79 LEU A C 1
ATOM 636 O O . LEU A 1 79 ? 0.475 -13.115 8.841 1.00 84.56 79 LEU A O 1
ATOM 640 N N . ASP A 1 80 ? 0.004 -11.023 9.489 1.00 81.12 80 ASP A N 1
ATOM 641 C CA . ASP A 1 80 ? 1.320 -10.497 9.114 1.00 81.12 80 ASP A CA 1
ATOM 642 C C . ASP A 1 80 ? 2.460 -11.089 9.968 1.00 81.12 80 ASP A C 1
ATOM 644 O O . ASP A 1 80 ? 3.472 -11.539 9.433 1.00 81.12 80 ASP A O 1
ATOM 648 N N . GLN A 1 81 ? 2.256 -11.261 11.280 1.00 78.75 81 GLN A N 1
ATOM 649 C CA . GLN A 1 81 ? 3.245 -11.879 12.180 1.00 78.75 81 GLN A CA 1
ATOM 650 C C . GLN A 1 81 ? 3.636 -13.306 11.780 1.00 78.75 81 GLN A C 1
ATOM 652 O O . GLN A 1 81 ? 4.796 -13.700 11.929 1.00 78.75 81 GLN A O 1
ATOM 657 N N . ARG A 1 82 ? 2.695 -14.094 11.244 1.00 72.81 82 ARG A N 1
ATOM 658 C CA . ARG A 1 82 ? 2.987 -15.446 10.727 1.00 72.81 82 ARG A CA 1
ATOM 659 C C . ARG A 1 82 ? 3.926 -15.416 9.517 1.00 72.81 82 ARG A C 1
ATOM 661 O O . ARG A 1 82 ? 4.553 -16.431 9.221 1.00 72.81 82 ARG A O 1
ATOM 668 N N . ASN A 1 83 ? 4.046 -14.262 8.868 1.00 67.88 83 ASN A N 1
ATOM 669 C CA . ASN A 1 83 ? 4.663 -14.080 7.562 1.00 67.88 83 ASN A CA 1
ATOM 670 C C . ASN A 1 83 ? 5.914 -13.183 7.579 1.00 67.88 83 ASN A C 1
ATOM 672 O O . ASN A 1 83 ? 6.574 -13.054 6.550 1.00 67.88 83 ASN A O 1
ATOM 676 N N . ILE A 1 84 ? 6.302 -12.639 8.742 1.00 64.62 84 ILE A N 1
ATOM 677 C CA . ILE A 1 84 ? 7.514 -11.811 8.922 1.00 64.62 84 ILE A CA 1
ATOM 678 C C . ILE A 1 84 ? 8.810 -12.558 8.563 1.00 64.62 84 ILE A C 1
ATOM 680 O O . ILE A 1 84 ? 9.811 -11.940 8.186 1.00 64.62 84 ILE A O 1
ATOM 684 N N . GLN A 1 85 ? 8.831 -13.892 8.659 1.00 56.81 85 GLN A N 1
ATOM 685 C CA . GLN A 1 85 ? 10.007 -14.681 8.294 1.00 56.81 85 GLN A CA 1
ATOM 686 C C . GLN A 1 85 ? 10.180 -14.734 6.771 1.00 56.81 85 GLN A C 1
ATOM 688 O O . GLN A 1 85 ? 9.703 -15.648 6.104 1.00 56.81 85 GLN A O 1
ATOM 693 N N . GLY A 1 86 ? 10.931 -13.768 6.241 1.00 59.44 86 GLY A N 1
ATOM 694 C CA . GLY A 1 86 ? 11.375 -13.762 4.850 1.00 59.44 86 GLY A CA 1
ATOM 695 C C . GLY A 1 86 ? 10.752 -12.680 3.983 1.00 59.44 86 GLY A C 1
ATOM 696 O O . GLY A 1 86 ? 10.525 -12.967 2.816 1.00 59.44 86 GLY A O 1
ATOM 697 N N . LEU A 1 87 ? 10.506 -11.476 4.521 1.00 62.72 87 LEU A N 1
ATOM 698 C CA . LEU A 1 87 ? 10.121 -10.285 3.750 1.00 62.72 87 LEU A CA 1
ATOM 699 C C . LEU A 1 87 ? 10.927 -10.193 2.451 1.00 62.72 87 LEU A C 1
ATOM 701 O O . LEU A 1 87 ? 12.157 -10.134 2.486 1.00 62.72 87 LEU A O 1
ATOM 705 N N . LYS A 1 88 ? 10.218 -10.174 1.322 1.00 76.38 88 LYS A N 1
ATOM 706 C CA . LYS A 1 88 ? 10.820 -10.032 -0.003 1.00 76.38 88 LYS A CA 1
ATOM 707 C C . LYS A 1 88 ? 10.181 -8.891 -0.753 1.00 76.38 88 LYS A C 1
ATOM 709 O O . LYS A 1 88 ? 8.961 -8.702 -0.707 1.00 76.38 88 LYS A O 1
ATOM 714 N N . TRP A 1 89 ? 10.969 -8.210 -1.573 1.00 82.12 89 TRP A N 1
ATOM 715 C CA . TRP A 1 89 ? 10.403 -7.311 -2.581 1.00 82.12 89 TRP A CA 1
ATOM 716 C C . TRP A 1 89 ? 9.481 -8.053 -3.562 1.00 82.12 89 TRP A C 1
ATOM 718 O O . TRP A 1 89 ? 8.576 -7.458 -4.138 1.00 82.12 89 TRP A O 1
ATOM 728 N N . SER A 1 90 ? 9.651 -9.370 -3.700 1.00 80.69 90 SER A N 1
ATOM 729 C CA . SER A 1 90 ? 8.810 -10.244 -4.519 1.00 80.69 90 SER A CA 1
ATOM 730 C C . SER A 1 90 ? 7.535 -10.753 -3.837 1.00 80.69 90 SER A C 1
ATOM 732 O O . SER A 1 90 ? 6.845 -11.589 -4.421 1.00 80.69 90 SER A O 1
ATOM 734 N N . ALA A 1 91 ? 7.194 -10.271 -2.635 1.00 84.38 91 ALA A N 1
ATOM 735 C CA . ALA A 1 91 ? 5.960 -10.624 -1.928 1.00 84.38 91 ALA A CA 1
ATOM 736 C C . ALA A 1 91 ? 4.722 -9.977 -2.585 1.00 84.38 91 ALA A C 1
ATOM 738 O O . ALA A 1 91 ? 4.061 -9.109 -2.021 1.00 84.38 91 ALA A O 1
ATOM 739 N N . TRP A 1 92 ? 4.441 -10.368 -3.825 1.00 86.81 92 TRP A N 1
ATOM 740 C CA . TRP A 1 92 ? 3.269 -9.972 -4.601 1.00 86.81 92 TRP A CA 1
ATOM 741 C C . TRP A 1 92 ? 2.125 -10.963 -4.396 1.00 86.81 92 TRP A C 1
ATOM 743 O O . TRP A 1 92 ? 2.396 -12.103 -4.019 1.00 86.81 92 TRP A O 1
ATOM 753 N N . PRO A 1 93 ? 0.863 -10.598 -4.692 1.00 84.25 93 PRO A N 1
ATOM 754 C CA . PRO A 1 93 ? -0.285 -11.450 -4.382 1.00 84.25 93 PRO A CA 1
ATOM 755 C C . PRO A 1 93 ? -0.166 -12.900 -4.872 1.00 84.25 93 PRO A C 1
ATOM 757 O O . PRO A 1 93 ? -0.436 -13.823 -4.106 1.00 84.25 93 PRO A O 1
ATOM 760 N N . ALA A 1 94 ? 0.300 -13.123 -6.107 1.00 82.00 94 ALA A N 1
ATOM 761 C CA . ALA A 1 94 ? 0.467 -14.477 -6.637 1.00 82.00 94 ALA A CA 1
ATOM 762 C C . ALA A 1 94 ? 1.540 -15.287 -5.880 1.00 82.00 94 ALA A C 1
ATOM 764 O O . ALA A 1 94 ? 1.350 -16.468 -5.611 1.00 82.00 94 ALA A O 1
ATOM 765 N N . VAL A 1 95 ? 2.649 -14.653 -5.485 1.00 81.00 95 VAL A N 1
ATOM 766 C CA . VAL A 1 95 ? 3.733 -15.299 -4.720 1.00 81.00 95 VAL A CA 1
ATOM 767 C C . VAL A 1 95 ? 3.321 -15.520 -3.261 1.00 81.00 95 VAL A C 1
ATOM 769 O O . VAL A 1 95 ? 3.644 -16.550 -2.666 1.00 81.00 95 VAL A O 1
ATOM 772 N N . ALA A 1 96 ? 2.591 -14.571 -2.677 1.00 85.31 96 ALA A N 1
ATOM 773 C CA . ALA A 1 96 ? 2.099 -14.638 -1.306 1.00 85.31 96 ALA A CA 1
ATOM 774 C C . ALA A 1 96 ? 1.081 -15.769 -1.113 1.00 85.31 96 ALA A C 1
ATOM 776 O O . ALA A 1 96 ? 1.059 -16.400 -0.064 1.00 85.31 96 ALA A O 1
ATOM 777 N N . LEU A 1 97 ? 0.279 -16.101 -2.127 1.00 84.25 97 LEU A N 1
ATOM 778 C CA . LEU A 1 97 ? -0.618 -17.261 -2.069 1.00 84.25 97 LEU A CA 1
ATOM 779 C C . LEU A 1 97 ? 0.116 -18.594 -1.906 1.00 84.25 97 LEU A C 1
ATOM 781 O O . LEU A 1 97 ? -0.363 -19.478 -1.188 1.00 84.25 97 LEU A O 1
ATOM 785 N N . ASP A 1 98 ? 1.276 -18.725 -2.545 1.00 81.12 98 ASP A N 1
ATOM 786 C CA . ASP A 1 98 ? 2.091 -19.935 -2.480 1.00 81.12 98 ASP A CA 1
ATOM 787 C C . ASP A 1 98 ? 2.935 -19.983 -1.203 1.00 81.12 98 ASP A C 1
ATOM 789 O O . ASP A 1 98 ? 3.060 -21.031 -0.567 1.00 81.12 98 ASP A O 1
ATOM 793 N N . THR A 1 99 ? 3.520 -18.846 -0.827 1.00 79.94 99 THR A N 1
ATOM 794 C CA . THR A 1 99 ? 4.531 -18.765 0.240 1.00 79.94 99 THR A CA 1
ATOM 795 C C . THR A 1 99 ? 3.970 -18.346 1.594 1.00 79.94 99 THR A C 1
ATOM 797 O O . THR A 1 99 ? 4.610 -18.578 2.616 1.00 79.94 99 THR A O 1
ATOM 800 N N . GLY A 1 100 ? 2.801 -17.714 1.609 1.00 80.75 100 GLY A N 1
ATOM 801 C CA . GLY A 1 100 ? 2.252 -16.987 2.749 1.00 80.75 100 GLY A CA 1
ATOM 802 C C . GLY A 1 100 ? 2.891 -15.625 2.992 1.00 80.75 100 GLY A C 1
ATOM 803 O O . GLY A 1 100 ? 2.296 -14.803 3.664 1.00 80.75 100 GLY A O 1
ATOM 804 N N . VAL A 1 101 ? 4.064 -15.337 2.433 1.00 83.62 101 VAL A N 1
ATOM 805 C CA . VAL A 1 101 ? 4.836 -14.148 2.802 1.00 83.62 101 VAL A CA 1
ATOM 806 C C . VAL A 1 101 ? 4.224 -12.873 2.217 1.00 83.62 101 VAL A C 1
ATOM 808 O O . VAL A 1 101 ? 4.007 -12.776 1.008 1.00 83.62 101 VAL A O 1
ATOM 811 N N . THR A 1 102 ? 4.021 -11.870 3.070 1.00 86.19 102 THR A N 1
ATOM 812 C CA . THR A 1 102 ? 3.681 -10.487 2.708 1.00 86.19 102 THR A CA 1
ATOM 813 C C . THR A 1 102 ? 4.883 -9.575 2.938 1.00 86.19 102 THR A C 1
ATOM 815 O O . THR A 1 102 ? 5.807 -9.923 3.663 1.00 86.19 102 THR A O 1
ATOM 818 N N . ASN A 1 103 ? 4.901 -8.406 2.300 1.00 87.25 103 ASN A N 1
ATOM 819 C CA . ASN A 1 103 ? 5.733 -7.279 2.728 1.00 87.25 103 ASN A CA 1
ATOM 820 C C . ASN A 1 103 ? 4.831 -6.122 3.172 1.00 87.25 103 ASN A C 1
ATOM 822 O O . ASN A 1 103 ? 3.614 -6.225 3.029 1.00 87.25 103 ASN A O 1
ATOM 826 N N . CYS A 1 104 ? 5.399 -5.022 3.676 1.00 88.56 104 CYS A N 1
ATOM 827 C CA . CYS A 1 104 ? 4.612 -3.882 4.161 1.00 88.56 104 CYS A CA 1
ATOM 828 C C . CYS A 1 104 ? 3.588 -3.391 3.120 1.00 88.56 104 CYS A C 1
ATOM 830 O O . CYS A 1 104 ? 2.428 -3.146 3.448 1.00 88.56 104 CYS A O 1
ATOM 832 N N . SER A 1 105 ? 3.981 -3.343 1.842 1.00 90.88 105 SER A N 1
ATOM 833 C CA . SER A 1 105 ? 3.116 -2.924 0.737 1.00 90.88 105 SER A CA 1
ATOM 834 C C . SER A 1 105 ? 1.915 -3.854 0.545 1.00 90.88 105 SER A C 1
ATOM 836 O O . SER A 1 105 ? 0.774 -3.382 0.594 1.00 90.88 105 SER A O 1
ATOM 838 N N . LEU A 1 106 ? 2.151 -5.161 0.377 1.00 91.38 106 LEU A N 1
ATOM 839 C CA . LEU A 1 106 ? 1.075 -6.138 0.195 1.00 91.38 106 LEU A CA 1
ATOM 840 C C . LEU A 1 106 ? 0.239 -6.309 1.470 1.00 91.38 106 LEU A C 1
ATOM 842 O O . LEU A 1 106 ? -0.982 -6.403 1.384 1.00 91.38 106 LEU A O 1
ATOM 846 N N . GLY A 1 107 ? 0.865 -6.318 2.646 1.00 91.94 107 GLY A N 1
ATOM 847 C CA . GLY A 1 107 ? 0.183 -6.407 3.938 1.00 91.94 107 GLY A CA 1
ATOM 848 C C . GLY A 1 107 ? -0.793 -5.248 4.137 1.00 91.94 107 GLY A C 1
ATOM 849 O O . GLY A 1 107 ? -1.960 -5.472 4.463 1.00 91.94 107 GLY A O 1
ATOM 850 N N . ALA A 1 108 ? -0.369 -4.020 3.823 1.00 94.00 108 ALA A N 1
ATOM 851 C CA . ALA A 1 108 ? -1.254 -2.861 3.812 1.00 94.00 108 ALA A CA 1
ATOM 852 C C . ALA A 1 108 ? -2.374 -3.010 2.765 1.00 94.00 108 ALA A C 1
ATOM 854 O O . ALA A 1 108 ? -3.533 -2.763 3.082 1.00 94.00 108 ALA A O 1
ATOM 855 N N . GLN A 1 109 ? -2.086 -3.481 1.547 1.00 95.25 109 GLN A N 1
ATOM 856 C CA . GLN A 1 109 ? -3.119 -3.706 0.519 1.00 95.25 109 GLN A CA 1
ATOM 857 C C . GLN A 1 109 ? -4.172 -4.738 0.953 1.00 95.25 109 GLN A C 1
ATOM 859 O O . GLN A 1 109 ? -5.369 -4.512 0.762 1.00 95.25 109 GLN A O 1
ATOM 864 N N . VAL A 1 110 ? -3.741 -5.845 1.566 1.00 94.88 110 VAL A N 1
ATOM 865 C CA . VAL A 1 110 ? -4.615 -6.879 2.142 1.00 94.88 110 VAL A CA 1
ATOM 866 C C . VAL A 1 110 ? -5.465 -6.285 3.262 1.00 94.88 110 VAL A C 1
ATOM 868 O O . VAL A 1 110 ? -6.686 -6.427 3.231 1.00 94.88 110 VAL A O 1
ATOM 871 N N . ALA A 1 111 ? -4.851 -5.571 4.210 1.00 95.19 111 ALA A N 1
ATOM 872 C CA . ALA A 1 111 ? -5.561 -4.907 5.300 1.00 95.19 111 ALA A CA 1
ATOM 873 C C . ALA A 1 111 ? -6.612 -3.922 4.776 1.00 95.19 111 ALA A C 1
ATOM 875 O O . ALA A 1 111 ? -7.775 -3.980 5.177 1.00 95.19 111 ALA A O 1
ATOM 876 N N . GLY A 1 112 ? -6.230 -3.070 3.825 1.00 96.50 112 GLY A N 1
ATOM 877 C CA . GLY A 1 112 ? -7.133 -2.103 3.222 1.00 96.50 112 GLY A CA 1
ATOM 878 C C . GLY A 1 112 ? -8.303 -2.765 2.495 1.00 96.50 112 GLY A C 1
ATOM 879 O O . GLY A 1 112 ? -9.439 -2.316 2.631 1.00 96.50 112 GLY A O 1
ATOM 880 N N . GLN A 1 113 ? -8.064 -3.873 1.786 1.00 96.31 113 GLN A N 1
ATOM 881 C CA . GLN A 1 113 ? -9.124 -4.629 1.118 1.00 96.31 113 GLN A CA 1
ATOM 882 C C . GLN A 1 113 ? -10.069 -5.320 2.112 1.00 96.31 113 GLN A C 1
ATOM 884 O O . GLN A 1 113 ? -11.283 -5.289 1.910 1.00 96.31 113 GLN A O 1
ATOM 889 N N . VAL A 1 114 ? -9.543 -5.903 3.194 1.00 95.75 114 VAL A N 1
ATOM 890 C CA . VAL A 1 114 ? -10.344 -6.494 4.282 1.00 95.75 114 VAL A CA 1
ATOM 891 C C . VAL A 1 114 ? -11.271 -5.448 4.895 1.00 95.75 114 VAL A C 1
ATOM 893 O O . VAL A 1 114 ? -12.479 -5.661 4.966 1.00 95.75 114 VAL A O 1
ATOM 896 N N . LEU A 1 115 ? -10.720 -4.297 5.281 1.00 95.38 115 LEU A N 1
ATOM 897 C CA . LEU A 1 115 ? -11.465 -3.218 5.930 1.00 95.38 115 LEU A CA 1
ATOM 898 C C . LEU A 1 115 ? -12.491 -2.581 4.985 1.00 95.38 115 LEU A C 1
ATOM 900 O O . LEU A 1 115 ? -13.633 -2.347 5.378 1.00 95.38 115 LEU A O 1
ATOM 904 N N . ARG A 1 116 ? -12.137 -2.399 3.710 1.00 95.25 116 ARG A N 1
ATOM 905 C CA . ARG A 1 116 ? -13.073 -1.928 2.683 1.00 95.25 116 ARG A CA 1
ATOM 906 C C . ARG A 1 116 ? -14.240 -2.897 2.485 1.00 95.25 116 ARG A C 1
ATOM 908 O O . ARG A 1 116 ? -15.385 -2.462 2.390 1.00 95.25 116 ARG A O 1
ATOM 915 N N . ARG A 1 117 ? -13.980 -4.211 2.447 1.00 95.19 117 ARG A N 1
ATOM 916 C CA . ARG A 1 117 ? -15.032 -5.245 2.355 1.00 95.19 117 ARG A CA 1
ATOM 917 C C . ARG A 1 117 ? -15.901 -5.311 3.614 1.00 95.19 117 ARG A C 1
ATOM 919 O O . ARG A 1 117 ? -17.076 -5.643 3.505 1.00 95.19 117 ARG A O 1
ATOM 926 N N . ALA A 1 118 ? -15.339 -4.964 4.768 1.00 92.69 118 ALA A N 1
ATOM 927 C CA . ALA A 1 118 ? -16.056 -4.809 6.031 1.00 92.69 118 ALA A CA 1
ATOM 928 C C . ALA A 1 118 ? -16.901 -3.518 6.110 1.00 92.69 118 ALA A C 1
ATOM 930 O O . ALA A 1 118 ? -17.633 -3.327 7.079 1.00 92.69 118 ALA A O 1
ATOM 931 N N . GLY A 1 119 ? -16.843 -2.652 5.090 1.00 92.69 119 GLY A N 1
ATOM 932 C CA . GLY A 1 119 ? -17.653 -1.436 4.992 1.00 92.69 119 GLY A CA 1
ATOM 933 C C . GLY A 1 119 ? -16.992 -0.174 5.546 1.00 92.69 119 GLY A C 1
ATOM 934 O O . GLY A 1 119 ? -17.656 0.857 5.620 1.00 92.69 119 GLY A O 1
ATOM 935 N N . TYR A 1 120 ? -15.708 -0.230 5.908 1.00 93.81 120 TYR A N 1
ATOM 936 C CA . TYR A 1 120 ? -14.966 0.943 6.361 1.00 93.81 120 TYR A CA 1
ATOM 937 C C . TYR A 1 120 ? -14.465 1.792 5.187 1.00 93.81 120 TYR A C 1
ATOM 939 O O . TYR A 1 120 ? -14.135 1.280 4.112 1.00 93.81 120 TYR A O 1
ATOM 947 N N . GLU A 1 121 ? -14.352 3.100 5.412 1.00 94.94 121 GLU A N 1
ATOM 948 C CA . GLU A 1 121 ? -13.633 3.999 4.511 1.00 94.94 121 GLU A CA 1
ATOM 949 C C . GLU A 1 121 ? -12.128 3.876 4.756 1.00 94.94 121 GLU A C 1
ATOM 951 O O . GLU A 1 121 ? -11.660 3.970 5.893 1.00 94.94 121 GLU A O 1
ATOM 956 N N . VAL A 1 122 ? -11.370 3.655 3.681 1.00 96.44 122 VAL A N 1
ATOM 957 C CA . VAL A 1 122 ? -9.955 3.283 3.747 1.00 96.44 122 VAL A CA 1
ATOM 958 C C . VAL A 1 122 ? -9.130 4.130 2.786 1.00 96.44 122 VAL A C 1
ATOM 960 O O . VAL A 1 122 ? -9.460 4.235 1.604 1.00 96.44 122 VAL A O 1
ATOM 963 N N . GLU A 1 123 ? -8.008 4.651 3.271 1.00 96.50 123 GLU A N 1
ATOM 964 C CA . GLU A 1 123 ? -6.953 5.246 2.452 1.00 96.50 123 GLU A CA 1
ATOM 965 C C . GLU A 1 123 ? -5.624 4.521 2.685 1.00 96.50 123 GLU A C 1
ATOM 967 O O . GLU A 1 123 ? -5.366 3.958 3.751 1.00 96.50 123 GLU A O 1
ATOM 972 N N . TYR A 1 124 ? -4.766 4.529 1.671 1.00 96.56 124 TYR A N 1
ATOM 973 C CA . TYR A 1 124 ? -3.465 3.879 1.711 1.00 96.56 124 TYR A CA 1
ATOM 974 C C . TYR A 1 124 ? -2.385 4.887 2.091 1.00 96.56 124 TYR A C 1
ATOM 976 O O . TYR A 1 124 ? -2.211 5.896 1.408 1.00 96.56 124 TYR A O 1
ATOM 984 N N . GLY A 1 125 ? -1.664 4.632 3.179 1.00 95.00 125 GLY A N 1
ATOM 985 C CA . GLY A 1 125 ? -0.599 5.502 3.662 1.00 95.00 125 GLY A CA 1
ATOM 986 C C . GLY A 1 125 ? 0.766 5.107 3.110 1.00 95.00 125 GLY A C 1
ATOM 987 O O . GLY A 1 125 ? 1.129 3.931 3.096 1.00 95.00 125 GLY A O 1
ATOM 988 N N . MET A 1 126 ? 1.548 6.104 2.696 1.00 91.50 126 MET A N 1
ATOM 989 C CA . MET A 1 126 ? 2.873 5.921 2.094 1.00 91.50 126 MET A CA 1
ATOM 990 C C . MET A 1 126 ? 3.898 6.808 2.809 1.00 91.50 126 MET A C 1
ATOM 992 O O . MET A 1 126 ? 4.289 7.845 2.272 1.00 91.50 126 MET A O 1
ATOM 996 N N . PRO A 1 127 ? 4.337 6.437 4.027 1.00 77.69 127 PRO A N 1
ATOM 997 C CA . PRO A 1 127 ? 5.178 7.274 4.884 1.00 77.69 127 PRO A CA 1
ATOM 998 C C . PRO A 1 127 ? 6.535 7.665 4.294 1.00 77.69 127 PRO A C 1
ATOM 1000 O O . PRO A 1 127 ? 7.215 8.512 4.855 1.00 77.69 127 PRO A O 1
ATOM 1003 N N . GLY A 1 128 ? 6.919 7.060 3.175 1.00 66.06 128 GLY A N 1
ATOM 1004 C CA . GLY A 1 128 ? 7.944 7.525 2.258 1.00 66.06 128 GLY A CA 1
ATOM 1005 C C . GLY A 1 128 ? 7.962 6.631 1.014 1.00 66.06 128 GLY A C 1
ATOM 1006 O O . GLY A 1 128 ? 7.537 5.472 1.069 1.00 66.06 128 GLY A O 1
ATOM 1007 N N . PRO A 1 129 ? 8.412 7.138 -0.142 1.00 50.59 129 PRO A N 1
ATOM 1008 C CA . PRO A 1 129 ? 8.602 6.302 -1.316 1.00 50.59 129 PRO A CA 1
ATOM 1009 C C . PRO A 1 129 ? 9.676 5.248 -1.016 1.00 50.59 129 PRO A C 1
ATOM 1011 O O . PRO A 1 129 ? 10.778 5.597 -0.604 1.00 50.59 129 PRO A O 1
ATOM 1014 N N . LEU A 1 130 ? 9.363 3.968 -1.247 1.00 58.38 130 LEU A N 1
ATOM 1015 C CA . LEU A 1 130 ? 10.260 2.817 -1.028 1.00 58.38 130 LEU A CA 1
ATOM 1016 C C . LEU A 1 130 ? 10.606 2.498 0.436 1.00 58.38 130 LEU A C 1
ATOM 1018 O O . LEU A 1 130 ? 11.490 1.674 0.661 1.00 58.38 130 LEU A O 1
ATOM 1022 N N . THR A 1 131 ? 9.958 3.131 1.418 1.00 70.25 131 THR A N 1
ATOM 1023 C CA . THR A 1 131 ? 10.269 2.883 2.832 1.00 70.25 131 THR A CA 1
ATOM 1024 C C . THR A 1 131 ? 9.241 1.974 3.476 1.00 70.25 131 THR A C 1
ATOM 1026 O O . THR A 1 131 ? 9.608 0.918 3.949 1.00 70.25 131 THR A O 1
ATOM 1029 N N . HIS A 1 132 ? 7.962 2.339 3.489 1.00 87.38 132 HIS A N 1
ATOM 1030 C CA . HIS A 1 132 ? 6.967 1.587 4.246 1.00 87.38 132 HIS A CA 1
ATOM 1031 C C . HIS A 1 132 ? 5.554 1.805 3.700 1.00 87.38 132 HIS A C 1
ATOM 1033 O O . HIS A 1 132 ? 5.327 2.710 2.891 1.00 87.38 132 HIS A O 1
ATOM 1039 N N . ALA A 1 133 ? 4.593 1.003 4.152 1.00 91.31 133 ALA A N 1
ATOM 1040 C CA . ALA A 1 133 ? 3.194 1.147 3.781 1.00 91.31 133 ALA A CA 1
ATOM 1041 C C . ALA A 1 133 ? 2.263 0.800 4.940 1.00 91.31 133 ALA A C 1
ATOM 1043 O O . ALA A 1 133 ? 2.506 -0.138 5.692 1.00 91.31 133 ALA A O 1
ATOM 1044 N N . VAL A 1 134 ? 1.192 1.580 5.059 1.00 94.75 134 VAL A N 1
ATOM 1045 C CA . VAL A 1 134 ? 0.244 1.548 6.181 1.00 94.75 134 VAL A CA 1
ATOM 1046 C C . VAL A 1 134 ? -1.165 1.817 5.660 1.00 94.75 134 VAL A C 1
ATOM 1048 O O . VAL A 1 134 ? -1.345 2.154 4.490 1.00 94.75 134 VAL A O 1
ATOM 1051 N N . ILE A 1 135 ? -2.171 1.725 6.523 1.00 96.50 135 ILE A N 1
ATOM 1052 C CA . ILE A 1 135 ? -3.563 2.029 6.191 1.00 96.50 135 ILE A CA 1
ATOM 1053 C C . ILE A 1 135 ? -4.125 3.100 7.125 1.00 96.50 135 ILE A C 1
ATOM 1055 O O . ILE A 1 135 ? -3.852 3.106 8.324 1.00 96.50 135 ILE A O 1
ATOM 1059 N N . PHE A 1 136 ? -4.952 3.982 6.571 1.00 96.56 136 PHE A N 1
ATOM 1060 C CA . PHE A 1 136 ? -5.838 4.859 7.323 1.00 96.56 136 PHE A CA 1
ATOM 1061 C C . PHE A 1 136 ? -7.269 4.361 7.216 1.00 96.56 136 PHE A C 1
ATOM 1063 O O . PHE A 1 136 ? -7.749 4.097 6.115 1.00 96.56 136 PHE A O 1
ATOM 1070 N N . VAL A 1 137 ? -7.951 4.254 8.352 1.00 95.50 137 VAL A N 1
ATOM 1071 C CA . VAL A 1 137 ? -9.362 3.866 8.417 1.00 95.50 137 VAL A CA 1
ATOM 1072 C C . VAL A 1 137 ? -10.157 4.970 9.069 1.00 95.50 137 VAL A C 1
ATOM 1074 O O . VAL A 1 137 ? -9.780 5.440 10.143 1.00 95.50 137 VAL A O 1
ATOM 1077 N N . ARG A 1 138 ? -11.262 5.365 8.445 1.00 92.81 138 ARG A N 1
ATOM 1078 C CA . ARG A 1 138 ? -12.220 6.290 9.042 1.00 92.81 138 ARG A CA 1
ATOM 1079 C C . ARG A 1 138 ? -13.391 5.511 9.632 1.00 92.81 138 ARG A C 1
ATOM 1081 O O . ARG A 1 138 ? -14.026 4.714 8.943 1.00 92.81 138 ARG A O 1
ATOM 1088 N N . ASP A 1 139 ? -13.647 5.756 10.909 1.00 85.56 139 ASP A N 1
ATOM 1089 C CA . ASP A 1 139 ? -14.810 5.238 11.625 1.00 85.56 139 ASP A CA 1
ATOM 1090 C C . ASP A 1 139 ? -16.059 6.090 11.321 1.00 85.56 139 ASP A C 1
ATOM 1092 O O . ASP A 1 139 ? -15.968 7.206 10.799 1.00 85.56 139 ASP A O 1
ATOM 1096 N N . ALA A 1 140 ? -17.242 5.583 11.659 1.00 82.94 140 ALA A N 1
ATOM 1097 C CA . ALA A 1 140 ? -18.529 6.222 11.404 1.00 82.94 140 ALA A CA 1
ATOM 1098 C C . ALA A 1 140 ? -18.679 7.597 12.082 1.00 82.94 140 ALA A C 1
ATOM 1100 O O . ALA A 1 140 ? -19.439 8.439 11.602 1.00 82.94 140 ALA A O 1
ATOM 1101 N N . ASP A 1 141 ? -17.961 7.845 13.183 1.00 85.38 141 ASP A N 1
ATOM 1102 C CA . ASP A 1 141 ? -17.930 9.146 13.864 1.00 85.38 141 ASP A CA 1
ATOM 1103 C C . ASP A 1 141 ? -16.940 10.150 13.232 1.00 85.38 141 ASP A C 1
ATOM 1105 O O . ASP A 1 141 ? -16.850 11.301 13.667 1.00 85.38 141 ASP A O 1
ATOM 1109 N N . GLY A 1 142 ? -16.223 9.735 12.183 1.00 87.00 142 GLY A N 1
ATOM 1110 C CA . GLY A 1 142 ? -15.227 10.527 11.468 1.00 87.00 142 GLY A CA 1
ATOM 1111 C C . GLY A 1 142 ? -13.810 10.433 12.035 1.00 87.00 142 GLY A C 1
ATOM 1112 O O . GLY A 1 142 ? -12.894 10.994 11.417 1.00 87.00 142 GLY A O 1
ATOM 1113 N N . THR A 1 143 ? -13.605 9.731 13.156 1.00 89.81 143 THR A N 1
ATOM 1114 C CA . THR A 1 143 ? -12.276 9.456 13.717 1.00 89.81 143 THR A CA 1
ATOM 1115 C C . THR A 1 143 ? -11.444 8.670 12.715 1.00 89.81 143 THR A C 1
ATOM 1117 O O . THR A 1 143 ? -11.922 7.709 12.118 1.00 89.81 143 THR A O 1
ATOM 1120 N N . VAL A 1 144 ? -10.183 9.070 12.534 1.00 93.88 144 VAL A N 1
ATOM 1121 C CA . VAL A 1 144 ? -9.242 8.355 11.669 1.00 93.88 144 VAL A CA 1
ATOM 1122 C C . VAL A 1 144 ? -8.253 7.576 12.521 1.00 93.88 144 VAL A C 1
ATOM 1124 O O . VAL A 1 144 ? -7.666 8.105 13.468 1.00 93.88 144 VAL A O 1
ATOM 1127 N N . PHE A 1 145 ? -8.048 6.319 12.157 1.00 94.00 145 PHE A N 1
ATOM 1128 C CA . PHE A 1 145 ? -7.057 5.435 12.742 1.00 94.00 145 PHE A CA 1
ATOM 1129 C C . PHE A 1 145 ? -5.959 5.144 11.728 1.00 94.00 145 PHE A C 1
ATOM 1131 O O . PHE A 1 145 ? -6.231 4.779 10.589 1.00 94.00 145 PHE A O 1
ATOM 1138 N N . TYR A 1 146 ? -4.717 5.290 12.165 1.00 95.00 146 TYR A N 1
ATOM 1139 C CA . TYR A 1 146 ? -3.545 4.721 11.521 1.00 95.00 146 TYR A CA 1
ATOM 1140 C C . TYR A 1 146 ? -3.424 3.257 11.928 1.00 95.00 146 TYR A C 1
ATOM 1142 O O . TYR A 1 146 ? -3.482 2.943 13.120 1.00 95.00 146 TYR A O 1
ATOM 1150 N N . LEU A 1 147 ? -3.226 2.389 10.945 1.00 94.31 147 LEU A N 1
ATOM 1151 C CA . LEU A 1 147 ? -3.004 0.963 11.104 1.00 94.31 147 LEU A CA 1
ATOM 1152 C C . LEU A 1 147 ? -1.740 0.563 10.353 1.00 94.31 147 LEU A C 1
ATOM 1154 O O . LEU A 1 147 ? -1.643 0.742 9.140 1.00 94.31 147 LEU A O 1
ATOM 1158 N N . ASP A 1 148 ? -0.811 -0.045 11.070 1.00 91.56 148 ASP A N 1
ATOM 1159 C CA . ASP A 1 148 ? 0.378 -0.666 10.504 1.00 91.56 148 ASP A CA 1
ATOM 1160 C C . ASP A 1 148 ? 0.354 -2.154 10.874 1.00 91.56 148 ASP A C 1
ATOM 1162 O O . ASP A 1 148 ? 0.666 -2.526 12.015 1.00 91.56 148 ASP A O 1
ATOM 1166 N N . PRO A 1 149 ? -0.084 -3.010 9.931 1.00 84.38 149 PRO A N 1
ATOM 1167 C CA . PRO A 1 149 ? -0.136 -4.450 10.140 1.00 84.38 149 PRO A CA 1
ATOM 1168 C C . PRO A 1 149 ? 1.246 -5.062 10.381 1.00 84.38 149 PRO A C 1
ATOM 1170 O O . PRO A 1 149 ? 1.346 -6.006 11.161 1.00 84.38 149 PRO A O 1
ATOM 1173 N N . ALA A 1 150 ? 2.294 -4.505 9.761 1.00 83.19 150 ALA A N 1
ATOM 1174 C CA . ALA A 1 150 ? 3.648 -5.046 9.822 1.00 83.19 150 ALA A CA 1
ATOM 1175 C C . ALA A 1 150 ? 4.265 -4.882 11.212 1.00 83.19 150 ALA A C 1
ATOM 1177 O O . ALA A 1 150 ? 4.852 -5.814 11.766 1.00 83.19 150 ALA A O 1
ATOM 1178 N N . ASN A 1 151 ? 4.069 -3.712 11.819 1.00 82.12 151 ASN A N 1
ATOM 1179 C CA . ASN A 1 151 ? 4.572 -3.417 13.161 1.00 82.12 151 ASN A CA 1
ATOM 1180 C C . ASN A 1 151 ? 3.543 -3.683 14.276 1.00 82.12 151 ASN A C 1
ATOM 1182 O O . ASN A 1 151 ? 3.867 -3.567 15.465 1.00 82.12 151 ASN A O 1
ATOM 1186 N N . GLY A 1 152 ? 2.308 -4.055 13.924 1.00 84.12 152 GLY A N 1
ATOM 1187 C CA . GLY A 1 152 ? 1.257 -4.381 14.889 1.00 84.12 152 GLY A CA 1
ATOM 1188 C C . GLY A 1 152 ? 0.813 -3.203 15.727 1.00 84.12 152 GLY A C 1
ATOM 1189 O O . GLY A 1 152 ? 0.687 -3.317 16.953 1.00 84.12 152 GLY A O 1
ATOM 1190 N N . VAL A 1 153 ? 0.643 -2.053 15.083 1.00 88.50 153 VAL A N 1
ATOM 1191 C CA . VAL A 1 153 ? 0.323 -0.808 15.772 1.00 88.50 153 VAL A CA 1
ATOM 1192 C C . VAL A 1 153 ? -0.906 -0.134 15.200 1.00 88.50 153 VAL A C 1
ATOM 1194 O O . VAL A 1 153 ? -1.166 -0.117 13.997 1.00 88.50 153 VAL A O 1
ATOM 1197 N N . THR A 1 154 ? -1.673 0.440 16.119 1.00 91.56 154 THR A N 1
ATOM 1198 C CA . THR A 1 154 ? -2.850 1.247 15.837 1.00 91.56 154 THR A CA 1
ATOM 1199 C C . THR A 1 154 ? -2.743 2.531 16.632 1.00 91.56 154 THR A C 1
ATOM 1201 O O . THR A 1 154 ? -2.480 2.499 17.835 1.00 91.56 154 THR A O 1
ATOM 1204 N N . ALA A 1 155 ? -2.949 3.661 15.972 1.00 92.44 155 ALA A N 1
ATOM 1205 C CA . ALA A 1 155 ? -2.920 4.972 16.604 1.00 92.44 155 ALA A CA 1
ATOM 1206 C C . ALA A 1 155 ? -4.034 5.848 16.040 1.00 92.44 155 ALA A C 1
ATOM 1208 O O . ALA A 1 155 ? -4.487 5.648 14.915 1.00 92.44 155 ALA A O 1
ATOM 1209 N N . LYS A 1 156 ? -4.471 6.846 16.809 1.00 92.62 156 LYS A N 1
ATOM 1210 C CA . LYS A 1 156 ? -5.324 7.894 16.248 1.00 92.62 156 LYS A CA 1
ATOM 1211 C C . LYS A 1 156 ? -4.494 8.754 15.302 1.00 92.62 156 LYS A C 1
ATOM 1213 O O . LYS A 1 156 ? -3.339 9.073 15.587 1.00 92.62 156 LYS A O 1
ATOM 1218 N N . ALA A 1 157 ? -5.109 9.133 14.196 1.00 93.88 157 ALA A N 1
ATOM 1219 C CA . ALA A 1 157 ? -4.551 10.060 13.238 1.00 93.88 157 ALA A CA 1
ATOM 1220 C C . ALA A 1 157 ? -5.476 11.269 13.114 1.00 93.88 157 ALA A C 1
ATOM 1222 O O . ALA A 1 157 ? -6.703 11.153 13.147 1.00 93.88 157 ALA A O 1
ATOM 1223 N N . THR A 1 158 ? -4.884 12.439 12.948 1.00 90.69 158 THR A N 1
ATOM 1224 C CA . THR A 1 158 ? -5.606 13.656 12.590 1.00 90.69 158 THR A CA 1
ATOM 1225 C C . THR A 1 158 ? -5.260 14.007 11.152 1.00 90.69 158 THR A C 1
ATOM 1227 O O . THR A 1 158 ? -4.150 13.751 10.686 1.00 90.69 158 THR A O 1
ATOM 1230 N N . ALA A 1 159 ? -6.215 14.556 10.401 1.00 80.06 159 ALA A N 1
ATOM 1231 C CA . ALA A 1 159 ? -5.903 15.077 9.076 1.00 80.06 159 ALA A CA 1
ATOM 1232 C C . ALA A 1 159 ? -4.909 16.239 9.251 1.00 80.06 159 ALA A C 1
ATOM 1234 O O . ALA A 1 159 ? -5.279 17.322 9.702 1.00 80.06 159 ALA A O 1
ATOM 1235 N N . GLY A 1 160 ? -3.640 15.999 8.915 1.00 64.81 160 GLY A N 1
ATOM 1236 C CA . GLY A 1 160 ? -2.520 16.939 9.033 1.00 64.81 160 GLY A CA 1
ATOM 1237 C C . GLY A 1 160 ? -2.529 18.033 7.959 1.00 64.81 160 GLY A C 1
ATOM 1238 O O . GLY A 1 160 ? -1.592 18.827 7.863 1.00 64.81 160 GLY A O 1
ATOM 1239 N N . GLY A 1 161 ? -3.590 18.081 7.150 1.00 78.19 161 GLY A N 1
ATOM 1240 C CA . GLY A 1 161 ? -3.773 18.998 6.034 1.00 78.19 161 GLY A CA 1
ATOM 1241 C C . GLY A 1 161 ? -3.349 18.388 4.700 1.00 78.19 161 GLY A C 1
ATOM 1242 O O . GLY A 1 161 ? -3.255 17.171 4.549 1.00 78.19 161 GLY A O 1
ATOM 1243 N N . HIS A 1 162 ? -3.107 19.261 3.723 1.00 86.25 162 HIS A N 1
ATOM 1244 C CA . HIS A 1 162 ? -2.673 18.872 2.385 1.00 86.25 162 HIS A CA 1
ATOM 1245 C C . HIS A 1 162 ? -1.259 19.382 2.086 1.00 86.25 162 HIS A C 1
ATOM 1247 O O . HIS A 1 162 ? -0.862 20.479 2.507 1.00 86.25 162 HIS A O 1
ATOM 1253 N N . ILE A 1 163 ? -0.503 18.585 1.336 1.00 87.25 163 ILE A N 1
ATOM 1254 C CA . ILE A 1 163 ? 0.737 18.986 0.670 1.00 87.25 163 ILE A CA 1
ATOM 1255 C C . ILE A 1 163 ? 0.460 18.956 -0.828 1.00 87.25 163 ILE A C 1
ATOM 1257 O O . ILE A 1 163 ? 0.235 17.890 -1.398 1.00 87.25 163 ILE A O 1
ATOM 1261 N N . GLY A 1 164 ? 0.386 20.135 -1.448 1.00 86.69 164 GLY A N 1
ATOM 1262 C CA . GLY A 1 164 ? -0.201 20.256 -2.782 1.00 86.69 164 GLY A CA 1
ATOM 1263 C C . GLY A 1 164 ? -1.642 19.742 -2.760 1.00 86.69 164 GLY A C 1
ATOM 1264 O O . GLY A 1 164 ? -2.472 20.236 -1.994 1.00 86.69 164 GLY A O 1
ATOM 1265 N N . THR A 1 165 ? -1.924 18.712 -3.557 1.00 89.00 165 THR A N 1
ATOM 1266 C CA . THR A 1 165 ? -3.226 18.020 -3.588 1.00 89.00 165 THR A CA 1
ATOM 1267 C C . THR A 1 165 ? -3.257 16.716 -2.786 1.00 89.00 165 THR A C 1
ATOM 1269 O O . THR A 1 165 ? -4.277 16.030 -2.790 1.00 89.00 165 THR A O 1
ATOM 1272 N N . VAL A 1 166 ? -2.158 16.331 -2.134 1.00 92.06 166 VAL A N 1
ATOM 1273 C CA . VAL A 1 166 ? -2.052 15.070 -1.388 1.00 92.06 166 VAL A CA 1
ATOM 1274 C C . VAL A 1 166 ? -2.512 15.282 0.049 1.00 92.06 166 VAL A C 1
ATOM 1276 O O . VAL A 1 166 ? -2.027 16.185 0.730 1.00 92.06 166 VAL A O 1
ATOM 1279 N N . THR A 1 167 ? -3.447 14.459 0.521 1.00 93.12 167 THR A N 1
ATOM 1280 C CA . THR A 1 167 ? -3.831 14.412 1.938 1.00 93.12 167 THR A CA 1
ATOM 1281 C C . THR A 1 167 ? -2.684 13.838 2.757 1.00 93.12 167 THR A C 1
ATOM 1283 O O . THR A 1 167 ? -2.129 12.799 2.405 1.00 93.12 167 THR A O 1
ATOM 1286 N N . CYS A 1 168 ? -2.350 14.482 3.870 1.00 94.44 168 CYS A N 1
ATOM 1287 C CA . CYS A 1 168 ? -1.389 13.959 4.829 1.00 94.44 168 CYS A CA 1
ATOM 1288 C C . CYS A 1 168 ? -2.036 13.827 6.203 1.00 94.44 168 CYS A C 1
ATOM 1290 O O . CYS A 1 168 ? -2.783 14.699 6.641 1.00 94.44 168 CYS A O 1
ATOM 1292 N N . TYR A 1 169 ? -1.713 12.746 6.895 1.00 95.31 169 TYR A N 1
ATOM 1293 C CA . TYR A 1 169 ? -2.168 12.463 8.245 1.00 95.31 169 TYR A CA 1
ATOM 1294 C C . TYR A 1 169 ? -1.044 12.688 9.244 1.00 95.31 169 TYR A C 1
ATOM 1296 O O . TYR A 1 169 ? 0.086 12.250 9.028 1.00 95.31 169 TYR A O 1
ATOM 1304 N N . GLN A 1 170 ? -1.376 13.361 10.339 1.00 94.38 170 GLN A N 1
ATOM 1305 C CA . GLN A 1 170 ? -0.509 13.505 11.493 1.00 94.38 170 GLN A CA 1
ATOM 1306 C C . GLN A 1 170 ? -0.821 12.377 12.482 1.00 94.38 170 GLN A C 1
ATOM 1308 O O . GLN A 1 170 ? -1.979 12.170 12.850 1.00 94.38 170 GLN A O 1
ATOM 1313 N N . ILE A 1 171 ? 0.205 11.645 12.910 1.00 92.56 171 ILE A N 1
ATOM 1314 C CA . ILE A 1 171 ? 0.077 10.556 13.880 1.00 92.56 171 ILE A CA 1
ATOM 1315 C C . ILE A 1 171 ? 0.533 11.063 15.242 1.00 92.56 171 ILE A C 1
ATOM 1317 O O . ILE A 1 171 ? 1.715 11.345 15.452 1.00 92.56 171 ILE A O 1
ATOM 1321 N N . GLU A 1 172 ? -0.408 11.188 16.170 1.00 82.44 172 GLU A N 1
ATOM 1322 C CA . GLU A 1 172 ? -0.142 11.648 17.531 1.00 82.44 172 GLU A CA 1
ATOM 1323 C C . GLU A 1 172 ? 0.099 10.437 18.430 1.00 82.44 172 GLU A C 1
ATOM 1325 O O . GLU A 1 172 ? -0.834 9.810 18.932 1.00 82.44 172 GLU A O 1
ATOM 1330 N N . THR A 1 173 ? 1.365 10.061 18.593 1.00 85.38 173 THR A N 1
ATOM 1331 C CA . THR A 1 173 ? 1.737 8.909 19.415 1.00 85.38 173 THR A CA 1
ATOM 1332 C C . THR A 1 173 ? 3.165 9.024 19.937 1.00 85.38 173 THR A C 1
ATOM 1334 O O . THR A 1 173 ? 4.036 9.606 19.291 1.00 85.38 173 THR A O 1
ATOM 1337 N N . GLU A 1 174 ? 3.398 8.430 21.104 1.00 84.81 174 GLU A N 1
ATOM 1338 C CA . GLU A 1 174 ? 4.729 8.195 21.679 1.00 84.81 174 GLU A CA 1
ATOM 1339 C C . GLU A 1 174 ? 5.216 6.761 21.401 1.00 84.81 174 GLU A C 1
ATOM 1341 O O . GLU A 1 174 ? 6.292 6.375 21.844 1.00 84.81 174 GLU A O 1
ATOM 1346 N N . ASP A 1 175 ? 4.435 5.952 20.671 1.00 87.31 175 ASP A N 1
ATOM 1347 C CA . ASP A 1 175 ? 4.837 4.596 20.298 1.00 87.31 175 ASP A CA 1
ATOM 1348 C C . ASP A 1 175 ? 6.036 4.655 19.342 1.00 87.31 175 ASP A C 1
ATOM 1350 O O . ASP A 1 175 ? 5.946 5.173 18.221 1.00 87.31 175 ASP A O 1
ATOM 1354 N N . GLU A 1 176 ? 7.172 4.140 19.810 1.00 83.44 176 GLU A N 1
ATOM 1355 C CA . GLU A 1 176 ? 8.441 4.108 19.079 1.00 83.44 176 GLU A CA 1
ATOM 1356 C C . GLU A 1 176 ? 8.391 3.171 17.866 1.00 83.44 176 GLU A C 1
ATOM 1358 O O . GLU A 1 176 ? 9.199 3.319 16.951 1.00 83.44 176 GLU A O 1
ATOM 1363 N N . ARG A 1 177 ? 7.424 2.242 17.815 1.00 83.81 177 ARG A N 1
ATOM 1364 C CA . ARG A 1 177 ? 7.192 1.370 16.651 1.00 83.81 177 ARG A CA 1
ATOM 1365 C C . ARG A 1 177 ? 6.584 2.112 15.464 1.00 83.81 177 ARG A C 1
ATOM 1367 O O . ARG A 1 177 ? 6.584 1.578 14.365 1.00 83.81 177 ARG A O 1
ATOM 1374 N N . ILE A 1 178 ? 6.074 3.326 15.676 1.00 87.88 178 ILE A N 1
ATOM 1375 C CA . ILE A 1 178 ? 5.578 4.206 14.617 1.00 87.88 178 ILE A CA 1
ATOM 1376 C C . ILE A 1 178 ? 6.666 5.256 14.363 1.00 87.88 178 ILE A C 1
ATOM 1378 O O . ILE A 1 178 ? 6.730 6.244 15.096 1.00 87.88 178 ILE A O 1
ATOM 1382 N N . PRO A 1 179 ? 7.538 5.095 13.354 1.00 85.19 179 PRO A N 1
ATOM 1383 C CA . PRO A 1 179 ? 8.624 6.046 13.123 1.00 85.19 179 PRO A CA 1
ATOM 1384 C C . PRO A 1 179 ? 8.166 7.310 12.388 1.00 85.19 179 PRO A C 1
ATOM 1386 O O . PRO A 1 179 ? 8.846 8.334 12.467 1.00 85.19 179 PRO A O 1
ATOM 1389 N N . PHE A 1 180 ? 7.026 7.254 11.696 1.00 89.12 180 PHE A N 1
ATOM 1390 C CA . PHE A 1 180 ? 6.510 8.355 10.891 1.00 89.12 180 PHE A CA 1
ATOM 1391 C C . PHE A 1 180 ? 5.399 9.106 11.626 1.00 89.12 180 PHE A C 1
ATOM 1393 O O . PHE A 1 180 ? 4.437 8.509 12.112 1.00 89.12 180 PHE A O 1
ATOM 1400 N N . ARG A 1 181 ? 5.527 10.427 11.716 1.00 90.25 181 ARG A N 1
ATOM 1401 C CA . ARG A 1 181 ? 4.546 11.314 12.356 1.00 90.25 181 ARG A CA 1
ATOM 1402 C C . ARG A 1 181 ? 3.709 12.083 11.342 1.00 90.25 181 ARG A C 1
ATOM 1404 O O . ARG A 1 181 ? 2.601 12.473 11.686 1.00 90.25 181 ARG A O 1
ATOM 1411 N N . LEU A 1 182 ? 4.185 12.233 10.110 1.00 92.44 182 LEU A N 1
ATOM 1412 C CA . LEU A 1 182 ? 3.440 12.787 8.985 1.00 92.44 182 LEU A CA 1
ATOM 1413 C C . LEU A 1 182 ? 3.453 11.785 7.828 1.00 92.44 182 LEU A C 1
ATOM 1415 O O . LEU A 1 182 ? 4.512 11.422 7.325 1.00 92.44 182 LEU A O 1
ATOM 1419 N N . VAL A 1 183 ? 2.279 11.326 7.407 1.00 94.25 183 VAL A N 1
ATOM 1420 C CA . VAL A 1 183 ? 2.156 10.262 6.406 1.00 94.25 183 VAL A CA 1
ATOM 1421 C C . VAL A 1 183 ? 1.203 10.703 5.301 1.00 94.25 183 VAL A C 1
ATOM 1423 O O . VAL A 1 183 ? 0.036 10.978 5.587 1.00 94.25 183 VAL A O 1
ATOM 1426 N N . PRO A 1 184 ? 1.645 10.768 4.037 1.00 94.62 184 PRO A N 1
ATOM 1427 C CA . PRO A 1 184 ? 0.738 11.020 2.934 1.00 94.62 184 PRO A CA 1
ATOM 1428 C C . PRO A 1 184 ? -0.132 9.812 2.636 1.00 94.62 184 PRO A C 1
ATOM 1430 O O . PRO A 1 184 ? 0.301 8.666 2.772 1.00 94.62 184 PRO A O 1
ATOM 1433 N N . ALA A 1 185 ? -1.348 10.093 2.197 1.00 94.81 185 ALA A N 1
ATOM 1434 C CA . ALA A 1 185 ? -2.337 9.098 1.851 1.00 94.81 185 ALA A CA 1
ATOM 1435 C C . ALA A 1 185 ? -2.784 9.243 0.396 1.00 94.81 185 ALA A C 1
ATOM 1437 O O . ALA A 1 185 ? -2.857 10.345 -0.157 1.00 94.81 185 ALA A O 1
ATOM 1438 N N . CYS A 1 186 ? -3.082 8.110 -0.221 1.00 94.75 186 CYS A N 1
ATOM 1439 C CA . CYS A 1 186 ? -3.693 8.009 -1.536 1.00 94.75 186 CYS A CA 1
ATOM 1440 C C . CYS A 1 186 ? -4.854 7.008 -1.495 1.00 94.75 186 CYS A C 1
ATOM 1442 O O . CYS A 1 186 ? -5.115 6.358 -0.479 1.00 94.75 186 CYS A O 1
ATOM 1444 N N . SER A 1 187 ? -5.574 6.885 -2.607 1.00 95.69 187 SER A N 1
ATOM 1445 C CA . SER A 1 187 ? -6.589 5.835 -2.733 1.00 95.69 187 SER A CA 1
ATOM 1446 C C . SER A 1 187 ? -5.959 4.441 -2.670 1.00 95.69 187 SER A C 1
ATOM 1448 O O . SER A 1 187 ? -4.801 4.241 -3.045 1.00 95.69 187 SER A O 1
ATOM 1450 N N . LEU A 1 188 ? -6.745 3.447 -2.256 1.00 95.31 188 LEU A N 1
ATOM 1451 C CA . LEU A 1 188 ? -6.291 2.059 -2.263 1.00 95.31 188 LEU A CA 1
ATOM 1452 C C . LEU A 1 188 ? -5.923 1.593 -3.684 1.00 95.31 188 LEU A C 1
ATOM 1454 O O . LEU A 1 188 ? -4.967 0.846 -3.862 1.00 95.31 188 LEU A O 1
ATOM 1458 N N . GLU A 1 189 ? -6.603 2.104 -4.707 1.00 95.81 189 GLU A N 1
ATOM 1459 C CA . GLU A 1 189 ? -6.281 1.892 -6.117 1.00 95.81 189 GLU A CA 1
ATOM 1460 C C . GLU A 1 189 ? -4.877 2.400 -6.467 1.00 95.81 189 GLU A C 1
ATOM 1462 O O . GLU A 1 189 ? -4.129 1.726 -7.167 1.00 95.81 189 GLU A O 1
ATOM 1467 N N . GLN A 1 190 ? -4.483 3.571 -5.967 1.00 95.31 190 GLN A N 1
ATOM 1468 C CA . GLN A 1 190 ? -3.156 4.139 -6.219 1.00 95.31 190 GLN A CA 1
ATOM 1469 C C . GLN A 1 190 ? -2.034 3.410 -5.473 1.00 95.31 190 GLN A C 1
ATOM 1471 O O . GLN A 1 190 ? -0.869 3.543 -5.857 1.00 95.31 190 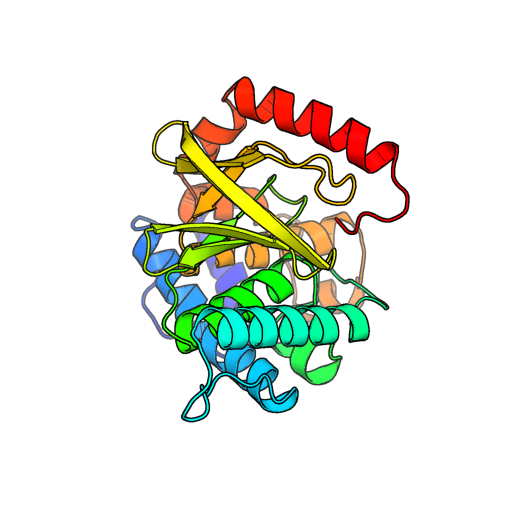GLN A O 1
ATOM 1476 N N . SER A 1 191 ? -2.360 2.568 -4.485 1.00 94.56 191 SER A N 1
ATOM 1477 C CA . SER A 1 191 ? -1.374 1.726 -3.795 1.00 94.56 191 SER A CA 1
ATOM 1478 C C . SER A 1 191 ? -0.593 0.812 -4.743 1.00 94.56 191 SER A C 1
ATOM 1480 O O . SER A 1 191 ? 0.521 0.412 -4.412 1.00 94.56 191 SER A O 1
ATOM 1482 N N . VAL A 1 192 ? -1.111 0.518 -5.944 1.00 93.75 192 VAL A N 1
ATOM 1483 C CA . VAL A 1 192 ? -0.406 -0.265 -6.977 1.00 93.75 192 VAL A CA 1
ATOM 1484 C C . VAL A 1 192 ? 0.937 0.340 -7.380 1.00 93.75 192 VAL A C 1
ATOM 1486 O O . VAL A 1 192 ? 1.819 -0.389 -7.833 1.00 93.75 192 VAL A O 1
ATOM 1489 N N . ALA A 1 193 ? 1.144 1.641 -7.144 1.00 93.44 193 ALA A N 1
ATOM 1490 C CA . ALA A 1 193 ? 2.454 2.270 -7.267 1.00 93.44 193 ALA A CA 1
ATOM 1491 C C . ALA A 1 193 ? 3.514 1.566 -6.404 1.00 93.44 193 ALA A C 1
ATOM 1493 O O . ALA A 1 193 ? 4.628 1.354 -6.872 1.00 93.44 193 ALA A O 1
ATOM 1494 N N . THR A 1 194 ? 3.166 1.133 -5.187 1.00 91.19 194 THR A N 1
ATOM 1495 C CA . THR A 1 194 ? 4.091 0.402 -4.303 1.00 91.19 194 THR A CA 1
ATOM 1496 C C . THR A 1 194 ? 4.412 -0.999 -4.817 1.00 91.19 194 THR A C 1
ATOM 1498 O O . THR A 1 194 ? 5.557 -1.436 -4.736 1.00 91.19 194 THR A O 1
ATOM 1501 N N . THR A 1 195 ? 3.450 -1.678 -5.447 1.00 91.12 195 THR A N 1
ATOM 1502 C CA . THR A 1 195 ? 3.695 -2.950 -6.140 1.00 91.12 195 THR A CA 1
ATOM 1503 C C . THR A 1 195 ? 4.677 -2.759 -7.299 1.00 91.12 195 THR A C 1
ATOM 1505 O O . THR A 1 195 ? 5.593 -3.562 -7.474 1.00 91.12 195 THR A O 1
ATOM 1508 N N . VAL A 1 196 ? 4.535 -1.669 -8.060 1.00 91.00 196 VAL A N 1
ATOM 1509 C CA . VAL A 1 196 ? 5.466 -1.322 -9.144 1.00 91.00 196 VAL A CA 1
ATOM 1510 C C . VAL A 1 196 ? 6.850 -0.956 -8.610 1.00 91.00 196 VAL A C 1
ATOM 1512 O O . VAL A 1 196 ? 7.868 -1.395 -9.143 1.00 91.00 196 VAL A O 1
ATOM 1515 N N . TRP A 1 197 ? 6.906 -0.208 -7.517 1.00 89.19 197 TRP A N 1
ATOM 1516 C CA . TRP A 1 197 ? 8.145 0.137 -6.831 1.00 89.19 197 TRP A CA 1
ATOM 1517 C C . TRP A 1 197 ? 8.895 -1.071 -6.286 1.00 89.19 197 TRP A C 1
ATOM 1519 O O . TRP A 1 197 ? 10.113 -1.134 -6.432 1.00 89.19 197 TRP A O 1
ATOM 1529 N N . ASN A 1 198 ? 8.186 -2.063 -5.750 1.00 87.75 198 ASN A N 1
ATOM 1530 C CA . ASN A 1 198 ? 8.792 -3.313 -5.307 1.00 87.75 198 ASN A CA 1
ATOM 1531 C C . ASN A 1 198 ? 9.564 -4.015 -6.438 1.00 87.75 198 ASN A C 1
ATOM 1533 O O . ASN A 1 198 ? 10.588 -4.635 -6.167 1.00 87.75 198 ASN A O 1
ATOM 1537 N N . MET A 1 199 ? 9.155 -3.872 -7.707 1.00 85.62 199 MET A N 1
ATOM 1538 C CA . MET A 1 199 ? 9.938 -4.387 -8.843 1.00 85.62 199 MET A CA 1
ATOM 1539 C C . MET A 1 199 ? 11.285 -3.667 -8.988 1.00 85.62 199 MET A C 1
ATOM 1541 O O . MET A 1 199 ? 12.311 -4.312 -9.211 1.00 85.62 199 MET A O 1
ATOM 1545 N N . ALA A 1 200 ? 11.297 -2.340 -8.826 1.00 83.81 200 ALA A N 1
ATOM 1546 C CA . ALA A 1 200 ? 12.531 -1.555 -8.834 1.00 83.81 200 ALA A CA 1
ATOM 1547 C C . ALA A 1 200 ? 13.440 -1.932 -7.649 1.00 83.81 200 ALA A C 1
ATOM 1549 O O . ALA A 1 200 ? 14.644 -2.122 -7.835 1.00 83.81 200 ALA A O 1
ATOM 1550 N N . SER A 1 201 ? 12.864 -2.104 -6.454 1.00 84.69 201 SER A N 1
ATOM 1551 C CA . SER A 1 201 ? 13.600 -2.488 -5.244 1.00 84.69 201 SER A CA 1
ATOM 1552 C C . SER A 1 201 ? 14.184 -3.897 -5.325 1.00 84.69 201 SER A C 1
ATOM 1554 O O . SER A 1 201 ? 15.363 -4.070 -5.020 1.00 84.69 201 SER A O 1
ATOM 1556 N N . LEU A 1 202 ? 13.409 -4.881 -5.804 1.00 83.81 202 LEU A N 1
ATOM 1557 C CA . LEU A 1 202 ? 13.864 -6.263 -6.009 1.00 83.81 202 LEU A CA 1
ATOM 1558 C C . LEU A 1 202 ? 15.119 -6.301 -6.883 1.00 83.81 202 LEU A C 1
ATOM 1560 O O . LEU A 1 202 ? 16.074 -7.028 -6.616 1.00 83.81 202 LEU A O 1
ATOM 1564 N N . ARG A 1 203 ? 15.142 -5.465 -7.925 1.00 78.38 203 ARG A N 1
ATOM 1565 C CA . ARG A 1 203 ? 16.303 -5.361 -8.798 1.00 78.38 203 ARG A CA 1
ATOM 1566 C C . ARG A 1 203 ? 17.491 -4.702 -8.101 1.00 78.38 203 ARG A C 1
ATOM 1568 O O . ARG A 1 203 ? 18.605 -5.210 -8.217 1.00 78.38 203 ARG A O 1
ATOM 1575 N N . ALA A 1 204 ? 17.267 -3.575 -7.428 1.00 79.81 204 ALA A N 1
ATOM 1576 C CA . ALA A 1 204 ? 18.325 -2.794 -6.792 1.00 79.81 204 ALA A CA 1
ATOM 1577 C C . ALA A 1 204 ? 19.013 -3.549 -5.643 1.00 79.81 204 ALA A C 1
ATOM 1579 O O . ALA A 1 204 ? 20.222 -3.407 -5.462 1.00 79.81 204 ALA A O 1
ATOM 1580 N N . SER A 1 205 ? 18.270 -4.371 -4.898 1.00 80.25 205 SER A N 1
ATOM 1581 C CA . SER A 1 205 ? 18.817 -5.171 -3.797 1.00 80.25 205 SER A CA 1
ATOM 1582 C C . SER A 1 205 ? 19.615 -6.391 -4.270 1.00 80.25 205 SER A C 1
ATOM 1584 O O . SER A 1 205 ? 20.398 -6.943 -3.499 1.00 80.25 205 SER A O 1
ATOM 1586 N N . GLY A 1 206 ? 19.422 -6.832 -5.521 1.00 74.50 206 GLY A N 1
ATOM 1587 C CA . GLY A 1 206 ? 19.957 -8.102 -6.021 1.00 74.50 206 GLY A CA 1
ATOM 1588 C C . GLY A 1 206 ? 19.303 -9.331 -5.380 1.00 74.50 206 GLY A C 1
ATOM 1589 O O . GLY A 1 206 ? 19.776 -10.454 -5.575 1.00 74.50 206 GLY A O 1
ATOM 1590 N N . GLU A 1 207 ? 18.230 -9.127 -4.616 1.00 76.69 207 GLU A N 1
ATOM 1591 C CA . GLU A 1 207 ? 17.437 -10.197 -4.037 1.00 76.69 207 GLU A CA 1
ATOM 1592 C C . GLU A 1 207 ? 16.731 -10.983 -5.150 1.00 76.69 207 GLU A C 1
ATOM 1594 O O . GLU A 1 207 ? 16.238 -10.417 -6.122 1.00 76.69 207 GLU A O 1
ATOM 1599 N N . ASP A 1 208 ? 16.695 -12.309 -5.007 1.00 76.69 208 ASP A N 1
ATOM 1600 C CA . ASP A 1 208 ? 15.967 -13.206 -5.910 1.00 76.69 208 ASP A CA 1
ATOM 1601 C C . ASP A 1 208 ? 16.328 -13.010 -7.401 1.00 76.69 208 ASP A C 1
ATOM 1603 O O . ASP A 1 208 ? 15.473 -12.906 -8.280 1.00 76.69 208 ASP A O 1
ATOM 1607 N N . ALA A 1 209 ? 17.632 -12.958 -7.709 1.00 82.06 209 ALA A N 1
ATOM 1608 C CA . ALA A 1 209 ? 18.134 -12.762 -9.074 1.00 82.06 209 ALA A CA 1
ATOM 1609 C C . ALA A 1 209 ? 17.545 -13.759 -10.095 1.00 82.06 209 ALA A C 1
ATOM 1611 O O . ALA A 1 209 ? 17.310 -13.394 -11.246 1.00 82.06 209 ALA A O 1
ATOM 1612 N N . ALA A 1 210 ? 17.257 -14.991 -9.661 1.00 82.12 210 ALA A N 1
ATOM 1613 C CA . ALA A 1 210 ? 16.597 -16.002 -10.483 1.00 82.12 210 ALA A CA 1
ATOM 1614 C C . ALA A 1 210 ? 15.159 -15.601 -10.853 1.00 82.12 210 ALA A C 1
ATOM 1616 O O . ALA A 1 210 ? 14.731 -15.827 -11.984 1.00 82.12 210 ALA A O 1
ATOM 1617 N N . LEU A 1 211 ? 14.413 -14.985 -9.930 1.00 82.31 211 LEU A N 1
ATOM 1618 C CA . LEU A 1 211 ? 13.085 -14.445 -10.208 1.00 82.31 211 LEU A CA 1
ATOM 1619 C C . LEU A 1 211 ? 13.152 -13.259 -11.172 1.00 82.31 211 LEU A C 1
ATOM 1621 O O . LEU A 1 211 ? 12.373 -13.216 -12.121 1.00 82.31 211 LEU A O 1
ATOM 1625 N N . VAL A 1 212 ? 14.093 -12.336 -10.956 1.00 84.56 212 VAL A N 1
ATOM 1626 C CA . VAL A 1 212 ? 14.326 -11.182 -11.842 1.00 84.56 212 VAL A CA 1
ATOM 1627 C C . VAL A 1 212 ? 14.604 -11.643 -13.276 1.00 84.56 212 VAL A C 1
ATOM 1629 O O . VAL A 1 212 ? 13.998 -11.126 -14.213 1.00 84.56 212 VAL A O 1
ATOM 1632 N N . GLU A 1 213 ? 15.477 -12.639 -13.448 1.00 84.12 213 GLU A N 1
ATOM 1633 C CA . GLU A 1 213 ? 15.795 -13.227 -14.754 1.00 84.12 213 GLU A CA 1
ATOM 1634 C C . GLU A 1 213 ? 14.587 -13.953 -15.360 1.00 84.12 213 GLU A C 1
ATOM 1636 O O . GLU A 1 213 ? 14.239 -13.715 -16.517 1.00 84.12 213 GLU A O 1
ATOM 1641 N N . ARG A 1 214 ? 13.902 -14.790 -14.568 1.00 83.81 214 ARG A N 1
ATOM 1642 C CA . ARG A 1 214 ? 12.726 -15.555 -15.011 1.00 83.81 214 ARG A CA 1
ATOM 1643 C C . ARG A 1 214 ? 11.601 -14.655 -15.509 1.00 83.81 214 ARG A C 1
ATOM 1645 O O . ARG A 1 214 ? 10.940 -15.001 -16.482 1.00 83.81 214 ARG A O 1
ATOM 1652 N N . LEU A 1 215 ? 11.368 -13.539 -14.825 1.00 83.56 215 LEU A N 1
ATOM 1653 C CA . LEU A 1 215 ? 10.327 -12.576 -15.174 1.00 83.56 215 LEU A CA 1
ATOM 1654 C C . LEU A 1 215 ? 10.791 -11.532 -16.186 1.00 83.56 215 LEU A C 1
ATOM 1656 O O . LEU A 1 215 ? 9.982 -10.714 -16.603 1.00 83.56 215 LEU A O 1
ATOM 1660 N N . GLN A 1 216 ? 12.066 -11.554 -16.586 1.00 86.19 216 GLN A N 1
ATOM 1661 C CA . GLN A 1 216 ? 12.639 -10.591 -17.525 1.00 86.19 216 GLN A CA 1
ATOM 1662 C C . GLN A 1 216 ? 12.399 -9.135 -17.092 1.00 86.19 216 GLN A C 1
ATOM 1664 O O . GLN A 1 216 ? 12.100 -8.271 -17.917 1.00 86.19 216 GLN A O 1
ATOM 1669 N N . ILE A 1 217 ? 12.526 -8.862 -15.788 1.00 86.00 217 ILE A N 1
ATOM 1670 C CA . ILE A 1 217 ? 12.404 -7.500 -15.254 1.00 86.00 217 ILE A CA 1
ATOM 1671 C C . ILE A 1 217 ? 13.553 -6.671 -15.830 1.00 86.00 217 ILE A C 1
ATOM 1673 O O . ILE A 1 217 ? 14.726 -6.948 -15.556 1.00 86.00 217 ILE A O 1
ATOM 1677 N N . ASP A 1 218 ? 13.225 -5.665 -16.642 1.00 84.44 218 ASP A N 1
ATOM 1678 C CA . ASP A 1 218 ? 14.232 -4.879 -17.347 1.00 84.44 218 ASP A CA 1
ATOM 1679 C C . ASP A 1 218 ? 14.972 -3.966 -16.361 1.00 84.44 218 ASP A C 1
ATOM 1681 O O . ASP A 1 218 ? 14.395 -3.085 -15.726 1.00 84.44 218 ASP A O 1
ATOM 1685 N N . GLY A 1 219 ? 16.285 -4.169 -16.243 1.00 77.50 219 GLY A N 1
ATOM 1686 C CA . GLY A 1 219 ? 17.133 -3.390 -15.346 1.00 77.50 219 GLY A CA 1
ATOM 1687 C C . GLY A 1 219 ? 17.367 -1.938 -15.774 1.00 77.50 219 GLY A C 1
ATOM 1688 O O . GLY A 1 219 ? 17.955 -1.189 -15.000 1.00 77.50 219 GLY A O 1
ATOM 1689 N N . GLN A 1 220 ? 16.973 -1.546 -16.986 1.00 84.50 220 GLN A N 1
ATOM 1690 C CA . GLN A 1 220 ? 17.047 -0.172 -17.495 1.00 84.50 220 GLN A CA 1
ATOM 1691 C C . GLN A 1 220 ? 15.704 0.564 -17.407 1.00 84.50 220 GLN A C 1
ATOM 1693 O O . GLN A 1 220 ? 15.665 1.773 -17.646 1.00 84.50 220 GLN A O 1
ATOM 1698 N N . ALA A 1 221 ? 14.613 -0.135 -17.083 1.00 86.94 221 ALA A N 1
ATOM 1699 C CA . ALA A 1 221 ? 13.297 0.470 -16.954 1.00 86.94 221 ALA A CA 1
ATOM 1700 C C . ALA A 1 221 ? 13.170 1.217 -15.610 1.00 86.94 221 ALA A C 1
ATOM 1702 O O . ALA A 1 221 ? 13.294 0.605 -14.545 1.00 86.94 221 ALA A O 1
ATOM 1703 N N . PRO A 1 222 ? 12.886 2.533 -15.611 1.00 90.56 222 PRO A N 1
ATOM 1704 C CA . PRO A 1 222 ? 12.730 3.313 -14.386 1.00 90.56 222 PRO A CA 1
ATOM 1705 C C . PRO A 1 222 ? 11.334 3.116 -13.766 1.00 90.56 222 PRO A C 1
ATOM 1707 O O . PRO A 1 222 ? 10.566 4.068 -13.644 1.00 90.56 222 PRO A O 1
ATOM 1710 N N . TYR A 1 223 ? 10.978 1.888 -13.366 1.00 90.19 223 TYR A N 1
ATOM 1711 C CA . TYR A 1 223 ? 9.646 1.558 -12.823 1.00 90.19 223 TYR A CA 1
ATOM 1712 C C . TYR A 1 223 ? 9.234 2.465 -11.650 1.00 90.19 223 TYR A C 1
ATOM 1714 O O . TYR A 1 223 ? 8.083 2.892 -11.564 1.00 90.19 223 TYR A O 1
ATOM 1722 N N . GLY A 1 224 ? 10.199 2.800 -10.785 1.00 89.06 224 GLY A N 1
ATOM 1723 C CA . GLY A 1 224 ? 10.053 3.757 -9.687 1.00 89.06 224 GLY A CA 1
ATOM 1724 C C . GLY A 1 224 ? 9.496 5.105 -10.139 1.00 89.06 224 GLY A C 1
ATOM 1725 O O . GLY A 1 224 ? 8.423 5.539 -9.709 1.00 89.06 224 GLY A O 1
ATOM 1726 N N . ASP A 1 225 ? 10.227 5.743 -11.048 1.00 90.50 225 ASP A N 1
ATOM 1727 C CA . ASP A 1 225 ? 9.903 7.072 -11.564 1.00 90.50 225 ASP A CA 1
ATOM 1728 C C . ASP A 1 225 ? 8.669 7.046 -12.460 1.00 90.50 225 ASP A C 1
ATOM 1730 O O . ASP A 1 225 ? 7.873 7.982 -12.445 1.00 90.50 225 ASP A O 1
ATOM 1734 N N . TRP A 1 226 ? 8.459 5.948 -13.186 1.00 93.25 226 TRP A N 1
ATOM 1735 C CA . TRP A 1 226 ? 7.258 5.746 -13.983 1.00 93.25 226 TRP A CA 1
ATOM 1736 C C . TRP A 1 226 ? 6.003 5.740 -13.101 1.00 93.25 226 TRP A C 1
ATOM 1738 O O . TRP A 1 226 ? 5.063 6.490 -13.363 1.00 93.25 226 TRP A O 1
ATOM 1748 N N . ALA A 1 227 ? 5.997 4.979 -12.002 1.00 92.69 227 ALA A N 1
ATOM 1749 C CA . ALA A 1 227 ? 4.861 4.959 -11.081 1.00 92.69 227 ALA A CA 1
ATOM 1750 C C . ALA A 1 227 ? 4.640 6.322 -10.402 1.00 92.69 227 ALA A C 1
ATOM 1752 O O . ALA A 1 227 ? 3.494 6.763 -10.288 1.00 92.69 227 ALA A O 1
ATOM 1753 N N . ARG A 1 228 ? 5.718 7.034 -10.031 1.00 90.44 228 ARG A N 1
ATOM 1754 C CA . ARG A 1 228 ? 5.626 8.422 -9.539 1.00 90.44 228 ARG A CA 1
ATOM 1755 C C . ARG A 1 228 ? 4.969 9.338 -10.567 1.00 90.44 228 ARG A C 1
ATOM 1757 O O . ARG A 1 228 ? 4.082 10.104 -10.227 1.00 90.44 228 ARG A O 1
ATOM 1764 N N . LYS A 1 229 ? 5.376 9.254 -11.831 1.00 92.12 229 LYS A N 1
ATOM 1765 C CA . LYS A 1 229 ? 4.890 10.139 -12.894 1.00 92.12 229 LYS A CA 1
ATOM 1766 C C . LYS A 1 229 ? 3.438 9.866 -13.284 1.00 92.12 229 LYS A C 1
ATOM 1768 O O . LYS A 1 229 ? 2.713 10.812 -13.576 1.00 92.12 229 LYS A O 1
ATOM 1773 N N . TYR A 1 230 ? 3.029 8.598 -13.314 1.00 93.69 230 TYR A N 1
ATOM 1774 C CA . TYR A 1 230 ? 1.767 8.197 -13.938 1.00 93.69 230 TYR A CA 1
ATOM 1775 C C . TYR A 1 230 ? 0.686 7.731 -12.963 1.00 93.69 230 TYR A C 1
ATOM 1777 O O . TYR A 1 230 ? -0.485 7.958 -13.240 1.00 93.69 230 TYR A O 1
ATOM 1785 N N . ILE A 1 231 ? 1.036 7.121 -11.826 1.00 93.75 231 ILE A N 1
ATOM 1786 C CA . ILE A 1 231 ? 0.054 6.662 -10.821 1.00 93.75 231 ILE A CA 1
ATOM 1787 C C . ILE A 1 231 ? -0.097 7.701 -9.700 1.00 93.75 231 ILE A C 1
ATOM 1789 O O . ILE A 1 231 ? -1.208 7.984 -9.244 1.00 93.75 231 ILE A O 1
ATOM 1793 N N . LEU A 1 232 ? 1.022 8.298 -9.276 1.00 93.12 232 LEU A N 1
ATOM 1794 C CA . LEU A 1 232 ? 1.091 9.265 -8.177 1.00 93.12 232 LEU A CA 1
ATOM 1795 C C . LEU A 1 232 ? 1.677 10.622 -8.617 1.00 93.12 232 LEU A C 1
ATOM 1797 O O . LEU A 1 232 ? 2.593 11.112 -7.965 1.00 93.12 232 LEU A O 1
ATOM 1801 N N . PRO A 1 233 ? 1.178 11.291 -9.675 1.00 91.38 233 PRO A N 1
ATOM 1802 C CA . PRO A 1 233 ? 1.819 12.509 -10.194 1.00 91.38 233 PRO A CA 1
ATOM 1803 C C . PRO A 1 233 ? 1.979 13.627 -9.151 1.00 91.38 233 PRO A C 1
ATOM 1805 O O . PRO A 1 233 ? 2.946 14.383 -9.195 1.00 91.38 233 PRO A O 1
ATOM 1808 N N . ALA A 1 234 ? 1.069 13.707 -8.174 1.00 90.44 234 ALA A N 1
ATOM 1809 C CA . ALA A 1 234 ? 1.127 14.685 -7.089 1.00 90.44 234 ALA A CA 1
ATOM 1810 C C . ALA A 1 234 ? 2.250 14.418 -6.061 1.00 90.44 234 ALA A C 1
ATOM 1812 O O . ALA A 1 234 ? 2.578 15.305 -5.274 1.00 90.44 234 ALA A O 1
ATOM 1813 N N . TRP A 1 235 ? 2.876 13.230 -6.064 1.00 89.62 235 TRP A N 1
ATOM 1814 C CA . TRP A 1 235 ? 3.975 12.909 -5.140 1.00 89.62 235 TRP A CA 1
ATOM 1815 C C . TRP A 1 235 ? 5.234 13.736 -5.402 1.00 89.62 235 TRP A C 1
ATOM 1817 O O . TRP A 1 235 ? 6.010 13.951 -4.477 1.00 89.62 235 TRP A O 1
ATOM 1827 N N . ALA A 1 236 ? 5.434 14.241 -6.623 1.00 87.69 236 ALA A N 1
ATOM 1828 C CA . ALA A 1 236 ? 6.595 15.075 -6.933 1.00 87.69 236 ALA A CA 1
ATOM 1829 C C . ALA A 1 236 ? 6.614 16.373 -6.102 1.00 87.69 236 ALA A C 1
ATOM 1831 O O . ALA A 1 236 ? 7.663 16.782 -5.607 1.00 87.69 236 ALA A O 1
ATOM 1832 N N . GLU A 1 237 ? 5.451 17.004 -5.902 1.00 87.25 237 GLU A N 1
ATOM 1833 C CA . GLU A 1 237 ? 5.320 18.180 -5.029 1.00 87.25 237 GLU A CA 1
ATOM 1834 C C . GLU A 1 237 ? 5.546 17.810 -3.561 1.00 87.25 237 GLU A C 1
ATOM 1836 O O . GLU A 1 237 ? 6.146 18.572 -2.804 1.00 87.25 237 GLU A O 1
ATOM 1841 N N . LEU A 1 238 ? 5.103 16.612 -3.177 1.00 89.12 238 LEU A N 1
ATOM 1842 C CA . LEU A 1 238 ? 5.236 16.101 -1.825 1.00 89.12 238 LEU A CA 1
ATOM 1843 C C . LEU A 1 238 ? 6.695 15.843 -1.429 1.00 89.12 238 LEU A C 1
ATOM 1845 O O . LEU A 1 238 ? 7.120 16.248 -0.349 1.00 89.12 238 LEU A O 1
ATOM 1849 N N . GLU A 1 239 ? 7.475 15.208 -2.304 1.00 87.00 239 GLU A N 1
ATOM 1850 C CA . GLU A 1 239 ? 8.906 14.939 -2.092 1.00 87.00 239 GLU A CA 1
ATOM 1851 C C . GLU A 1 239 ? 9.736 16.240 -2.010 1.00 87.00 239 GLU A C 1
ATOM 1853 O O . GLU A 1 239 ? 10.781 16.290 -1.350 1.00 87.00 239 GLU A O 1
ATOM 1858 N N . ALA A 1 240 ? 9.257 17.317 -2.638 1.00 89.44 240 ALA A N 1
ATOM 1859 C CA . ALA A 1 240 ? 9.877 18.637 -2.582 1.00 89.44 240 ALA A CA 1
ATOM 1860 C C . ALA A 1 240 ? 9.471 19.470 -1.347 1.00 89.44 240 ALA A C 1
ATOM 1862 O O . ALA A 1 240 ? 10.113 20.488 -1.076 1.00 89.44 240 ALA A O 1
ATOM 1863 N N . ASP A 1 241 ? 8.434 19.078 -0.592 1.00 92.19 241 ASP A N 1
ATOM 1864 C CA . ASP A 1 241 ? 7.949 19.853 0.556 1.00 92.19 241 ASP A CA 1
ATOM 1865 C C . ASP A 1 241 ? 8.904 19.724 1.768 1.00 92.19 241 ASP A C 1
ATOM 1867 O O . ASP A 1 241 ? 9.186 18.611 2.232 1.00 92.19 241 ASP A O 1
ATOM 1871 N N . PRO A 1 242 ? 9.370 20.844 2.361 1.00 93.19 242 PRO A N 1
ATOM 1872 C CA . PRO A 1 242 ? 10.283 20.821 3.509 1.00 93.19 242 PRO A CA 1
ATOM 1873 C C . PRO A 1 242 ? 9.740 20.116 4.761 1.00 93.19 242 PRO A C 1
ATOM 1875 O O . PRO A 1 242 ? 10.510 19.749 5.651 1.00 93.19 242 PRO A O 1
ATOM 1878 N N . ARG A 1 243 ? 8.418 19.968 4.906 1.00 91.50 243 ARG A N 1
ATOM 1879 C CA . ARG A 1 243 ? 7.816 19.199 6.006 1.00 91.50 243 ARG A CA 1
ATOM 1880 C C . ARG A 1 243 ? 8.062 17.708 5.816 1.00 91.50 243 ARG A C 1
ATOM 1882 O O . ARG A 1 243 ? 8.491 17.070 6.769 1.00 91.50 243 ARG A O 1
ATOM 1889 N N . MET A 1 244 ? 7.877 17.186 4.602 1.00 90.69 244 MET A N 1
ATOM 1890 C CA . MET A 1 244 ? 8.158 15.778 4.310 1.00 90.69 244 MET A CA 1
ATOM 1891 C C . MET A 1 244 ? 9.643 15.459 4.385 1.00 90.69 244 MET A C 1
ATOM 1893 O O . MET A 1 244 ? 10.011 14.437 4.947 1.00 90.69 244 MET A O 1
ATOM 1897 N N . GLN A 1 245 ? 10.506 16.348 3.889 1.00 91.00 245 GLN A N 1
ATOM 1898 C CA . GLN A 1 245 ? 11.956 16.155 3.995 1.00 91.00 245 GLN A CA 1
ATOM 1899 C C . GLN A 1 245 ? 12.405 16.051 5.458 1.00 91.00 245 GLN A C 1
ATOM 1901 O O . GLN A 1 245 ? 13.152 15.141 5.811 1.00 91.00 245 GLN A O 1
ATOM 1906 N N . ARG A 1 246 ? 11.884 16.926 6.332 1.00 91.88 246 ARG A N 1
ATOM 1907 C CA . ARG A 1 246 ? 12.136 16.837 7.778 1.00 91.88 246 ARG A CA 1
ATOM 1908 C C . ARG A 1 246 ? 11.593 15.547 8.382 1.00 91.88 246 ARG A C 1
ATOM 1910 O O . ARG A 1 246 ? 12.298 14.920 9.165 1.00 91.88 246 ARG A O 1
ATOM 1917 N N . GLU A 1 247 ? 10.388 15.129 8.001 1.00 91.00 247 GLU A N 1
ATOM 1918 C CA . GLU A 1 247 ? 9.826 13.862 8.472 1.00 91.00 247 GLU A CA 1
ATOM 1919 C C . GLU A 1 247 ? 10.698 12.667 8.064 1.00 91.00 247 GLU A C 1
ATOM 1921 O O . GLU A 1 247 ? 10.975 11.804 8.894 1.00 91.00 247 GLU A O 1
ATOM 1926 N N . TYR A 1 248 ? 11.196 12.620 6.826 1.00 89.19 248 TYR A N 1
ATOM 1927 C CA . TYR A 1 248 ? 12.090 11.552 6.366 1.00 89.19 248 TYR A CA 1
ATOM 1928 C C . TYR A 1 248 ? 13.417 11.530 7.135 1.00 89.19 248 TYR A C 1
ATOM 1930 O O . TYR A 1 248 ? 13.899 10.462 7.513 1.00 89.19 248 TYR A O 1
ATOM 1938 N N . GLU A 1 249 ? 13.997 12.695 7.428 1.00 89.75 249 GLU A N 1
ATOM 1939 C CA . GLU A 1 249 ? 15.209 12.780 8.248 1.00 89.75 249 GLU A CA 1
ATOM 1940 C C . GLU A 1 249 ? 14.973 12.313 9.692 1.00 89.75 249 GLU A C 1
ATOM 1942 O O . GLU A 1 249 ? 15.791 11.581 10.256 1.00 89.75 249 GLU A O 1
ATOM 1947 N N . GLU A 1 250 ? 13.875 12.741 10.313 1.00 89.88 250 GLU A N 1
ATOM 1948 C CA . GLU A 1 250 ? 13.551 12.392 11.697 1.00 89.88 250 GLU A CA 1
ATOM 1949 C C . GLU A 1 250 ? 13.161 10.921 11.848 1.00 89.88 250 GLU A C 1
ATOM 1951 O O . GLU A 1 250 ? 13.675 10.241 12.740 1.00 89.88 250 GLU A O 1
ATOM 1956 N N . SER A 1 251 ? 12.306 10.411 10.962 1.00 87.75 251 SER A N 1
ATOM 1957 C CA . SER A 1 251 ? 11.927 8.996 10.924 1.00 87.75 251 SER A CA 1
ATOM 1958 C C . SER A 1 251 ? 13.139 8.101 10.672 1.00 87.75 251 SER A C 1
ATOM 1960 O O . SER A 1 251 ? 13.308 7.115 11.384 1.00 87.75 251 SER A O 1
ATOM 1962 N N . GLY A 1 252 ? 14.058 8.486 9.777 1.00 85.75 252 GLY A N 1
ATOM 1963 C CA . GLY A 1 252 ? 15.319 7.771 9.565 1.00 85.75 252 GLY A CA 1
ATOM 1964 C C . GLY A 1 252 ? 16.165 7.647 10.839 1.00 85.75 252 GLY A C 1
ATOM 1965 O O . GLY A 1 252 ? 16.736 6.587 11.102 1.00 85.75 252 GLY A O 1
ATOM 1966 N N . ARG A 1 253 ? 16.195 8.687 11.688 1.00 85.62 253 ARG A N 1
ATOM 1967 C CA . ARG A 1 253 ? 16.855 8.617 13.008 1.00 85.62 253 ARG A CA 1
ATOM 1968 C C . ARG A 1 253 ? 16.121 7.684 13.973 1.00 85.62 253 ARG A C 1
ATOM 1970 O O . ARG A 1 253 ? 16.789 6.933 14.679 1.00 85.62 253 ARG A O 1
ATOM 1977 N N . ARG A 1 254 ? 14.781 7.716 14.007 1.00 85.94 254 ARG A N 1
ATOM 1978 C CA . ARG A 1 254 ? 13.958 6.831 14.860 1.00 85.94 254 ARG A CA 1
ATOM 1979 C C . ARG A 1 254 ? 14.138 5.359 14.469 1.00 85.94 254 ARG A C 1
ATOM 1981 O O . ARG A 1 254 ? 14.386 4.532 15.338 1.00 85.94 254 ARG A O 1
ATOM 1988 N N . ILE A 1 255 ? 14.113 5.063 13.168 1.00 83.62 255 ILE A N 1
ATOM 1989 C CA . ILE A 1 255 ? 14.356 3.725 12.606 1.00 83.62 255 ILE A CA 1
ATOM 1990 C C . ILE A 1 255 ? 15.762 3.242 12.958 1.00 83.62 255 ILE A C 1
ATOM 1992 O O . ILE A 1 255 ? 15.917 2.160 13.511 1.00 83.62 255 ILE A O 1
ATOM 1996 N N . GLY A 1 256 ? 16.794 4.057 12.717 1.00 77.75 256 GLY A N 1
ATOM 1997 C CA . GLY A 1 256 ? 18.173 3.680 13.043 1.00 77.75 256 GLY A CA 1
ATOM 1998 C C . GLY A 1 256 ? 18.425 3.433 14.537 1.00 77.75 256 GLY A C 1
ATOM 1999 O O . GLY A 1 256 ? 19.369 2.725 14.885 1.00 77.75 256 GLY A O 1
ATOM 2000 N N . ALA A 1 257 ? 17.598 3.999 15.420 1.00 74.06 257 ALA A N 1
ATOM 2001 C CA . ALA A 1 257 ? 17.693 3.821 16.865 1.00 74.06 257 ALA A CA 1
ATOM 2002 C C . ALA A 1 257 ? 16.910 2.605 17.398 1.00 74.06 257 ALA A C 1
ATOM 2004 O O . ALA A 1 257 ? 17.157 2.197 18.534 1.00 74.06 257 ALA A O 1
ATOM 2005 N N . SER A 1 258 ? 15.997 2.022 16.611 1.00 71.50 258 SER A N 1
ATOM 2006 C CA . SER A 1 258 ? 15.081 0.975 17.070 1.00 71.50 258 SER A CA 1
ATOM 2007 C C . SER A 1 258 ? 15.235 -0.325 16.267 1.00 71.50 258 SER A C 1
ATOM 2009 O O . SER A 1 258 ? 14.901 -0.364 15.084 1.00 71.50 258 SER A O 1
ATOM 2011 N N . PRO A 1 259 ? 15.699 -1.429 16.883 1.00 62.69 259 PRO A N 1
ATOM 2012 C CA . PRO A 1 259 ? 15.907 -2.699 16.184 1.00 62.69 259 PRO A CA 1
ATOM 2013 C C . PRO A 1 259 ? 14.609 -3.478 15.908 1.00 62.69 259 PRO A C 1
ATOM 2015 O O . PRO A 1 259 ? 14.672 -4.564 15.337 1.00 62.69 259 PRO A O 1
ATOM 2018 N N . THR A 1 260 ? 13.452 -2.982 16.355 1.00 67.44 260 THR A N 1
ATOM 2019 C CA . THR A 1 260 ? 12.160 -3.684 16.273 1.00 67.44 260 THR A CA 1
ATOM 2020 C C . THR A 1 260 ? 11.258 -3.193 15.145 1.00 67.44 260 THR A C 1
ATOM 2022 O O . THR A 1 260 ? 10.204 -3.788 14.939 1.00 67.44 260 THR A O 1
ATOM 2025 N N . ILE A 1 261 ? 11.642 -2.132 14.429 1.00 71.69 261 ILE A N 1
ATOM 2026 C CA . ILE A 1 261 ? 10.831 -1.566 13.348 1.00 71.69 261 ILE A CA 1
ATOM 2027 C C . ILE A 1 261 ? 11.083 -2.343 12.060 1.00 71.69 261 ILE A C 1
ATOM 2029 O O . ILE A 1 261 ? 12.213 -2.417 11.573 1.00 71.69 261 ILE A O 1
ATOM 2033 N N . VAL A 1 262 ? 10.008 -2.882 11.498 1.00 67.69 262 VAL A N 1
ATOM 2034 C CA . VAL A 1 262 ? 9.982 -3.463 10.162 1.00 67.69 262 VAL A CA 1
ATOM 2035 C C . VAL A 1 262 ? 9.598 -2.358 9.185 1.00 67.69 262 VAL A C 1
ATOM 2037 O O . VAL A 1 262 ? 8.513 -1.785 9.282 1.00 67.69 262 VAL A O 1
ATOM 2040 N N . VAL A 1 263 ? 10.518 -2.037 8.275 1.00 64.44 263 VAL A N 1
ATOM 2041 C CA . VAL A 1 263 ? 10.363 -1.016 7.229 1.00 64.44 263 VAL A CA 1
ATOM 2042 C C . VAL A 1 263 ? 10.182 -1.731 5.900 1.00 64.44 263 VAL A C 1
ATOM 2044 O O . VAL A 1 263 ? 11.122 -2.464 5.517 1.00 64.44 263 VAL A O 1
#

Secondary structure (DSSP, 8-state):
--HHHHHHHHHHHHHHHHSS---S---TT-HHHHHHHHHHHHHHHHHHHHHHTT---SPPTT--HHHHHHHHHHHHHHHHHTT-TT--TT--HHHHHHH----HHHHHHHHHHHHHHTT-EEEEEEEETTTEEEEEEE-TTS-EEEEETTTTEEEEEEEEEEETTEEEEEE----TT---SEEEEE-TGGGHHHHHHHHHHHHHHTTTHHHHHHTT--TT--HHHHHHHHT-TTHHHHHH-HHHHHHHHHHHHHHHH-TT---